Protein AF-A0A8S3R9J0-F1 (afdb_monomer_lite)

Sequence (282 aa):
MWMIVPGDSQYRSFHSPFTEYSSVSSIKCATVDMYNQDTEKTKIPLKIFTHDRRIRKGVFASSFADMVNKCKEKFTIAEGNHITFVLNEDGVEIDDEFFSTLTPNTILMILNEGETWNKQFESSGREQDTSAPGMEVSTSKIMGFIEQARASKRKCTNLPGTSAQKLPKPDIVKLGIGWQHYSYNTSSYHQVRSSRNKQIPSHDINLAYNKDYEETLQCLQDIFFK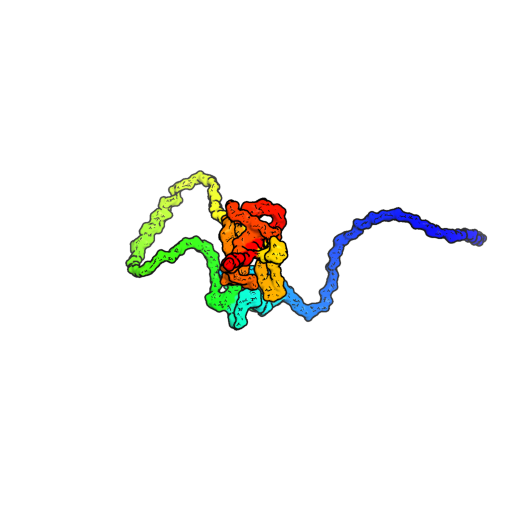NGRNFKGRISEMELRIGNSAGREISRDGFTAKQYFESCQTQKKRIYLLTKIKVKNI

Radius of gyration: 33.78 Å; chains: 1; bounding box: 82×130×67 Å

Structure (mmCIF, N/CA/C/O backbone):
data_AF-A0A8S3R9J0-F1
#
_entry.id   AF-A0A8S3R9J0-F1
#
loop_
_atom_site.group_PDB
_atom_site.id
_atom_site.type_symbol
_atom_site.label_atom_id
_atom_site.label_alt_id
_atom_site.label_comp_id
_atom_site.label_asym_id
_atom_site.label_entity_id
_atom_site.label_seq_id
_atom_site.pdbx_PDB_ins_code
_atom_site.Cartn_x
_atom_site.Cartn_y
_atom_site.Cartn_z
_atom_site.occupancy
_atom_site.B_iso_or_equiv
_atom_site.auth_seq_id
_atom_site.auth_comp_id
_atom_site.auth_asym_id
_atom_site.auth_atom_id
_atom_site.pdbx_PDB_model_num
ATOM 1 N N . MET A 1 1 ? 21.794 99.471 2.496 1.00 40.34 1 MET A N 1
ATOM 2 C CA . MET A 1 1 ? 21.444 99.095 1.110 1.00 40.34 1 MET A CA 1
ATOM 3 C C . MET A 1 1 ? 22.726 98.658 0.415 1.00 40.34 1 MET A C 1
ATOM 5 O O . MET A 1 1 ? 23.696 99.398 0.505 1.00 40.34 1 MET A O 1
ATOM 9 N N . TRP A 1 2 ? 22.670 97.494 -0.241 1.00 34.91 2 TRP A N 1
ATOM 10 C CA . TRP A 1 2 ? 23.676 96.835 -1.098 1.00 34.91 2 TRP A CA 1
ATOM 11 C C . TRP A 1 2 ? 24.659 95.837 -0.458 1.00 34.91 2 TRP A C 1
ATOM 13 O O . TRP A 1 2 ? 25.729 96.178 0.024 1.00 34.91 2 TRP A O 1
ATOM 23 N N . MET A 1 3 ? 24.183 94.586 -0.523 1.00 35.66 3 MET A N 1
ATOM 24 C CA . MET A 1 3 ? 24.803 93.352 -1.032 1.00 35.66 3 MET A CA 1
ATOM 25 C C . MET A 1 3 ? 26.174 92.891 -0.520 1.00 35.66 3 MET A C 1
ATOM 27 O O . MET A 1 3 ? 27.210 93.484 -0.795 1.00 35.66 3 MET A O 1
ATOM 31 N N . ILE A 1 4 ? 26.132 91.709 0.104 1.00 41.16 4 ILE A N 1
ATOM 32 C CA . ILE A 1 4 ? 27.261 90.873 0.510 1.00 41.16 4 ILE A CA 1
ATOM 33 C C . ILE A 1 4 ? 27.312 89.647 -0.419 1.00 41.16 4 ILE A C 1
ATOM 35 O O . ILE A 1 4 ? 26.377 88.852 -0.467 1.00 41.16 4 ILE A O 1
ATOM 39 N N . VAL A 1 5 ? 28.422 89.520 -1.141 1.00 42.62 5 VAL A N 1
ATOM 40 C CA . VAL A 1 5 ? 29.100 88.264 -1.548 1.00 42.62 5 VAL A CA 1
ATOM 41 C C . VAL A 1 5 ? 30.114 87.990 -0.405 1.00 42.62 5 VAL A C 1
ATOM 43 O O . VAL A 1 5 ? 30.487 88.990 0.219 1.00 42.62 5 VAL A O 1
ATOM 46 N N . PRO A 1 6 ? 30.626 86.776 -0.075 1.00 46.97 6 PRO A N 1
ATOM 47 C CA . PRO A 1 6 ? 30.912 85.625 -0.948 1.00 46.97 6 PRO A CA 1
ATOM 48 C C . PRO A 1 6 ? 30.763 84.237 -0.266 1.00 46.97 6 PRO A C 1
ATOM 50 O O . PRO A 1 6 ? 30.269 84.143 0.854 1.00 46.97 6 PRO A O 1
ATOM 53 N N . GLY A 1 7 ? 31.221 83.148 -0.901 1.00 37.69 7 GLY A N 1
ATOM 54 C CA . GLY A 1 7 ? 31.408 81.882 -0.177 1.00 37.69 7 GLY A CA 1
ATOM 55 C C . GLY A 1 7 ? 31.705 80.653 -1.028 1.00 37.69 7 GLY A C 1
ATOM 56 O O . GLY A 1 7 ? 30.793 79.948 -1.430 1.00 37.69 7 GLY A O 1
ATOM 57 N N . ASP A 1 8 ? 32.988 80.427 -1.261 1.00 35.59 8 ASP A N 1
ATOM 58 C CA . ASP A 1 8 ? 33.633 79.424 -2.106 1.00 35.59 8 ASP A CA 1
ATOM 59 C C . ASP A 1 8 ? 33.495 77.931 -1.713 1.00 35.59 8 ASP A C 1
ATOM 61 O O . ASP A 1 8 ? 33.303 77.568 -0.556 1.00 35.59 8 ASP A O 1
ATOM 65 N N . SER A 1 9 ? 33.827 77.103 -2.714 1.00 40.06 9 SER A N 1
ATOM 66 C CA . SER A 1 9 ? 34.596 75.844 -2.639 1.00 40.06 9 SER A CA 1
ATOM 67 C C . SER A 1 9 ? 33.918 74.508 -2.271 1.00 40.06 9 SER A C 1
ATOM 69 O O . SER A 1 9 ? 33.688 74.160 -1.119 1.00 40.06 9 SER A O 1
ATOM 71 N N . GLN A 1 10 ? 33.775 73.689 -3.322 1.00 44.03 10 GLN A N 1
ATOM 72 C CA . GLN A 1 10 ? 34.229 72.289 -3.461 1.00 44.03 10 GLN A CA 1
ATOM 73 C C . GLN A 1 10 ? 34.834 71.617 -2.213 1.00 44.03 10 GLN A C 1
ATOM 75 O O . GLN A 1 10 ? 35.819 72.137 -1.704 1.00 44.03 10 GLN A O 1
ATOM 80 N N . TYR A 1 11 ? 34.400 70.394 -1.856 1.00 33.81 11 TYR A N 1
ATOM 81 C CA . TYR A 1 11 ? 35.306 69.352 -1.335 1.00 33.81 11 TYR A CA 1
ATOM 82 C C . TYR A 1 11 ? 34.761 67.916 -1.470 1.00 33.81 11 TYR A C 1
ATOM 84 O O . TYR A 1 11 ? 33.563 67.651 -1.417 1.00 33.81 11 TYR A O 1
ATOM 92 N N . ARG A 1 12 ? 35.723 67.012 -1.684 1.00 35.22 12 ARG A N 1
ATOM 93 C CA . ARG A 1 12 ? 35.655 65.576 -1.986 1.00 35.22 12 ARG A CA 1
ATOM 94 C C . ARG A 1 12 ? 35.137 64.671 -0.855 1.00 35.22 12 ARG A C 1
ATOM 96 O O . ARG A 1 12 ? 35.286 64.947 0.328 1.00 35.22 12 ARG A O 1
ATOM 103 N N . SER A 1 13 ? 34.676 63.515 -1.327 1.00 42.16 13 SER A N 1
ATOM 104 C CA . SER A 1 13 ? 34.391 62.206 -0.728 1.00 42.16 13 SER A CA 1
ATOM 105 C C . SER A 1 13 ? 35.185 61.772 0.514 1.00 42.16 13 SER A C 1
ATOM 107 O O . SER A 1 13 ? 36.411 61.840 0.512 1.00 42.16 13 SER A O 1
ATOM 109 N N . PHE A 1 14 ? 34.491 61.116 1.453 1.00 33.19 14 PHE A N 1
ATOM 110 C CA . PHE A 1 14 ? 35.034 60.071 2.335 1.00 33.19 14 PHE A CA 1
ATOM 111 C C . PHE A 1 14 ? 33.991 58.960 2.572 1.00 33.19 14 PHE A C 1
ATOM 113 O O . PHE A 1 14 ? 32.844 59.231 2.919 1.00 33.19 14 PHE A O 1
ATOM 120 N N . HIS A 1 15 ? 34.396 57.704 2.363 1.00 35.69 15 HIS A N 1
ATOM 121 C CA . HIS A 1 15 ? 33.693 56.488 2.785 1.00 35.69 15 HIS A CA 1
ATOM 122 C C . HIS A 1 15 ? 34.091 56.106 4.218 1.00 35.69 15 HIS A C 1
ATOM 124 O O . HIS A 1 15 ? 35.282 56.092 4.523 1.00 35.69 15 HIS A O 1
ATOM 130 N N . SER A 1 16 ? 33.128 55.665 5.036 1.00 39.50 16 SER A N 1
ATOM 131 C CA . SER A 1 16 ? 33.293 54.509 5.938 1.00 39.50 16 SER A CA 1
ATOM 132 C C . SER A 1 16 ? 31.961 54.069 6.577 1.00 39.50 16 SER A C 1
ATOM 134 O O . SER A 1 16 ? 31.011 54.850 6.571 1.00 39.50 16 SER A O 1
ATOM 136 N N . PRO A 1 17 ? 31.871 52.819 7.077 1.00 52.78 17 PRO A N 1
ATOM 137 C CA . PRO A 1 17 ? 30.659 52.004 7.067 1.00 52.78 17 PRO A CA 1
ATOM 138 C C . PRO A 1 17 ? 29.935 51.969 8.416 1.00 52.78 17 PRO A C 1
ATOM 140 O O . PRO A 1 17 ? 30.563 52.080 9.468 1.00 52.78 17 PRO A O 1
ATOM 143 N N . PHE A 1 18 ? 28.626 51.702 8.402 1.00 33.41 18 PHE A N 1
ATOM 144 C CA . PHE A 1 18 ? 27.929 51.255 9.609 1.00 33.41 18 PHE A CA 1
ATOM 145 C C . PHE A 1 18 ? 26.700 50.383 9.285 1.00 33.41 18 PHE A C 1
ATOM 147 O O . PHE A 1 18 ? 25.649 50.875 8.893 1.00 33.41 18 PHE A O 1
ATOM 154 N N . THR A 1 19 ? 26.913 49.077 9.467 1.00 43.31 19 THR A N 1
ATOM 155 C CA . THR A 1 19 ? 26.029 48.071 10.090 1.00 43.31 19 THR A CA 1
ATOM 156 C C . THR A 1 19 ? 24.669 47.732 9.460 1.00 43.31 19 THR A C 1
ATOM 158 O O . THR A 1 19 ? 23.708 48.494 9.513 1.00 43.31 19 THR A O 1
ATOM 161 N N . GLU A 1 20 ? 24.585 46.489 8.972 1.00 41.50 20 GLU A N 1
ATOM 162 C CA . GLU A 1 20 ? 23.357 45.750 8.672 1.00 41.50 20 GLU A CA 1
ATOM 163 C C . GLU A 1 20 ? 22.382 45.731 9.860 1.00 41.50 20 GLU A C 1
ATOM 165 O O . GLU A 1 20 ? 22.724 45.293 10.958 1.00 41.50 20 GLU A O 1
ATOM 170 N N . TYR A 1 21 ? 21.128 46.090 9.590 1.00 37.34 21 TYR A N 1
ATOM 171 C CA . TYR A 1 21 ? 19.964 45.592 10.317 1.00 37.34 21 TYR A CA 1
ATOM 172 C C . TYR A 1 21 ? 18.982 45.015 9.293 1.00 37.34 21 TYR A C 1
ATOM 174 O O . TYR A 1 21 ? 18.243 45.737 8.628 1.00 37.34 21 TYR A O 1
ATOM 182 N N . SER A 1 22 ? 18.985 43.689 9.156 1.00 37.56 22 SER A N 1
ATOM 183 C CA . SER A 1 22 ? 17.939 42.939 8.461 1.00 37.56 22 SER A CA 1
ATOM 184 C C . SER A 1 22 ? 16.696 42.890 9.353 1.00 37.56 22 SER A C 1
ATOM 186 O O . SER A 1 22 ? 16.598 42.056 10.253 1.00 37.56 22 SER A O 1
ATOM 188 N N . SER A 1 23 ? 15.728 43.759 9.080 1.00 42.88 23 SER A N 1
ATOM 189 C CA . SER A 1 23 ? 14.345 43.578 9.513 1.00 42.88 23 SER A CA 1
ATOM 190 C C . SER A 1 23 ? 13.433 43.954 8.356 1.00 42.88 23 SER A C 1
ATOM 192 O O . SER A 1 23 ? 13.293 45.129 8.029 1.00 42.88 23 SER A O 1
ATOM 194 N N . VAL A 1 24 ? 12.819 42.957 7.720 1.00 43.72 24 VAL A N 1
ATOM 195 C CA . VAL A 1 24 ? 11.612 43.184 6.925 1.00 43.72 24 VAL A CA 1
ATOM 196 C C . VAL A 1 24 ? 10.620 42.060 7.151 1.00 43.72 24 VAL A C 1
ATOM 198 O O . VAL A 1 24 ? 10.924 40.868 7.159 1.00 43.72 24 VAL A O 1
ATOM 201 N N . SER A 1 25 ? 9.425 42.542 7.428 1.00 40.38 25 SER A N 1
ATOM 202 C CA . SER A 1 25 ? 8.236 41.912 7.943 1.00 40.38 25 SER A CA 1
ATOM 203 C C . SER A 1 25 ? 7.558 40.995 6.930 1.00 40.38 25 SER A C 1
ATOM 205 O O . SER A 1 25 ? 7.574 41.211 5.721 1.00 40.38 25 SER A O 1
ATOM 207 N N . SER A 1 26 ? 6.883 39.976 7.464 1.00 39.09 26 SER A N 1
ATOM 208 C CA . SER A 1 26 ? 5.889 39.190 6.739 1.00 39.09 26 SER A CA 1
ATOM 209 C C . SER A 1 26 ? 4.715 40.082 6.332 1.00 39.09 26 SER A C 1
ATOM 211 O O . SER A 1 26 ? 3.831 40.346 7.145 1.00 39.09 26 SER A O 1
ATOM 213 N N . ILE A 1 27 ? 4.678 40.512 5.073 1.00 44.12 27 ILE A N 1
ATOM 214 C CA . ILE A 1 27 ? 3.474 41.082 4.464 1.00 44.12 27 ILE A CA 1
ATOM 215 C C . ILE A 1 27 ? 3.002 40.109 3.385 1.00 44.12 27 ILE A C 1
ATOM 217 O O . ILE A 1 27 ? 3.653 39.899 2.366 1.00 44.12 27 ILE A O 1
ATOM 221 N N . LYS A 1 28 ? 1.864 39.466 3.662 1.00 40.62 28 LYS A N 1
ATOM 222 C CA . LYS A 1 28 ? 1.111 38.653 2.707 1.00 40.62 28 LYS A CA 1
ATOM 223 C C . LYS A 1 28 ? 0.476 39.603 1.691 1.00 40.62 28 LYS A C 1
ATOM 225 O O . LYS A 1 28 ? -0.448 40.329 2.045 1.00 40.62 28 LYS A O 1
ATOM 230 N N . CYS A 1 29 ? 0.941 39.590 0.448 1.00 38.91 29 CYS A N 1
ATOM 231 C CA . CYS A 1 29 ? 0.253 40.283 -0.638 1.00 38.91 29 CYS A CA 1
ATOM 232 C C . CYS A 1 29 ? -0.942 39.434 -1.087 1.00 38.91 29 CYS A C 1
ATOM 234 O O . CYS A 1 29 ? -0.785 38.447 -1.800 1.00 38.91 29 CYS A O 1
ATOM 236 N N . ALA A 1 30 ? -2.134 39.803 -0.620 1.00 47.97 30 ALA A N 1
ATOM 237 C CA . ALA A 1 30 ? -3.395 39.432 -1.241 1.00 47.97 30 ALA A CA 1
ATOM 238 C C . ALA A 1 30 ? -3.842 40.620 -2.098 1.00 47.97 30 ALA A C 1
ATOM 240 O O . ALA A 1 30 ? -4.372 41.595 -1.572 1.00 47.97 30 ALA A O 1
ATOM 241 N N . THR A 1 31 ? -3.611 40.549 -3.406 1.00 43.62 31 THR A N 1
ATOM 242 C CA . THR A 1 31 ? -4.187 41.482 -4.378 1.00 43.62 31 THR A CA 1
ATOM 243 C C . THR A 1 31 ? -4.602 40.716 -5.626 1.00 43.62 31 THR A C 1
ATOM 245 O O . THR A 1 31 ? -3.755 40.288 -6.396 1.00 43.62 31 THR A O 1
ATOM 248 N N . VAL A 1 32 ? -5.921 40.525 -5.721 1.00 48.50 32 VAL A N 1
ATOM 249 C CA . VAL A 1 32 ? -6.785 40.666 -6.905 1.00 48.50 32 VAL A CA 1
ATOM 250 C C . VAL A 1 32 ? -6.202 40.216 -8.247 1.00 48.50 32 VAL A C 1
ATOM 252 O O . VAL A 1 32 ? -5.570 41.010 -8.930 1.00 48.50 32 VAL A O 1
ATOM 255 N N . ASP A 1 33 ? -6.598 39.019 -8.682 1.00 43.00 33 ASP A N 1
ATOM 256 C CA . ASP A 1 33 ? -6.699 38.679 -10.103 1.00 43.00 33 ASP A CA 1
ATOM 257 C C . ASP A 1 33 ? -8.165 38.339 -10.412 1.00 43.00 33 ASP A C 1
ATOM 259 O O . ASP A 1 33 ? -8.689 37.287 -10.043 1.00 43.00 33 ASP A O 1
ATOM 263 N N . MET A 1 34 ? -8.849 39.293 -11.042 1.00 42.06 34 MET A N 1
ATOM 264 C CA . MET A 1 34 ? -10.179 39.151 -11.632 1.00 42.06 34 MET A CA 1
ATOM 265 C C . MET A 1 34 ? -10.002 39.031 -13.152 1.00 42.06 34 MET A C 1
ATOM 267 O O . MET A 1 34 ? -9.247 39.808 -13.727 1.00 42.06 34 MET A O 1
ATOM 271 N N . TYR A 1 35 ? -10.759 38.117 -13.770 1.00 42.09 35 TYR A N 1
ATOM 272 C CA . TYR A 1 35 ? -10.814 37.761 -15.203 1.00 42.09 35 TYR A CA 1
ATOM 273 C C . TYR A 1 35 ? -9.797 36.730 -15.720 1.00 42.09 35 TYR A C 1
ATOM 275 O O . TYR A 1 35 ? -8.973 37.009 -16.581 1.00 42.09 35 TYR A O 1
ATOM 283 N N . ASN A 1 36 ? -9.994 35.474 -15.312 1.00 41.94 36 ASN A N 1
ATOM 284 C CA . ASN A 1 36 ? -10.029 34.374 -16.276 1.00 41.94 36 ASN A CA 1
ATOM 285 C C . ASN A 1 36 ? -11.359 33.652 -16.095 1.00 41.94 36 ASN A C 1
ATOM 287 O O . ASN A 1 36 ? -11.623 33.037 -15.066 1.00 41.94 36 ASN A O 1
ATOM 291 N N . GLN A 1 37 ? -12.228 33.802 -17.085 1.00 43.53 37 GLN A N 1
ATOM 292 C CA . GLN A 1 37 ? -13.540 33.175 -17.139 1.00 43.53 37 GLN A CA 1
ATOM 293 C C . GLN A 1 37 ? -13.408 31.793 -17.789 1.00 43.53 37 GLN A C 1
ATOM 295 O O . GLN A 1 37 ? -14.157 31.447 -18.690 1.00 43.53 37 GLN A O 1
ATOM 300 N N . ASP A 1 38 ? -12.438 31.016 -17.310 1.00 44.84 38 ASP A N 1
ATOM 301 C CA . ASP A 1 38 ? -12.450 29.567 -17.421 1.00 44.84 38 ASP A CA 1
ATOM 302 C C . ASP A 1 38 ? -12.993 29.071 -16.090 1.00 44.84 38 ASP A C 1
ATOM 304 O O . ASP A 1 38 ? -12.539 29.484 -15.024 1.00 44.84 38 ASP A O 1
ATOM 308 N N . THR A 1 39 ? -14.018 28.230 -16.123 1.00 45.91 39 THR A N 1
ATOM 309 C CA . THR A 1 39 ? -14.563 27.603 -14.923 1.00 45.91 39 THR A CA 1
ATOM 310 C C . THR A 1 39 ? -13.476 26.743 -14.265 1.00 45.91 39 THR A C 1
ATOM 312 O O . THR A 1 39 ? -13.382 25.545 -14.537 1.00 45.91 39 THR A O 1
ATOM 315 N N . GLU A 1 40 ? -12.648 27.338 -13.406 1.00 51.16 40 GLU A N 1
ATOM 316 C CA . GLU A 1 40 ? -11.768 26.665 -12.452 1.00 51.16 40 GLU A CA 1
ATOM 317 C C . GLU A 1 40 ? -12.679 25.923 -11.467 1.00 51.16 40 GLU A C 1
ATOM 319 O O . GLU A 1 40 ? -12.949 26.369 -10.351 1.00 51.16 40 GLU A O 1
ATOM 324 N N . LYS A 1 41 ? -13.244 24.793 -11.916 1.00 58.12 41 LYS A N 1
ATOM 325 C CA . LYS A 1 41 ? -13.916 23.829 -11.049 1.00 58.12 41 LYS A CA 1
ATOM 326 C C . LYS A 1 41 ? -12.863 23.373 -10.055 1.00 58.12 41 LYS A C 1
ATOM 328 O O . LYS A 1 41 ? -11.996 22.554 -10.376 1.00 58.12 41 LYS A O 1
ATOM 333 N N . THR A 1 42 ? -12.918 23.955 -8.865 1.00 72.06 42 THR A N 1
ATOM 334 C CA . THR A 1 42 ? -12.013 23.656 -7.767 1.00 72.06 42 THR A CA 1
ATOM 335 C C . THR A 1 42 ? -12.046 22.149 -7.529 1.00 72.06 42 THR A C 1
ATOM 337 O O . THR A 1 42 ? -13.088 21.549 -7.273 1.00 72.06 42 THR A O 1
ATOM 340 N N . LYS A 1 43 ? -10.897 21.492 -7.712 1.00 87.31 43 LYS A N 1
ATOM 341 C CA . LYS A 1 43 ? -10.806 20.038 -7.550 1.00 87.31 43 LYS A CA 1
ATOM 342 C C . LYS A 1 43 ? -11.018 19.706 -6.079 1.00 87.31 43 LYS A C 1
ATOM 344 O O . LYS A 1 43 ? -10.176 20.046 -5.246 1.00 87.31 43 LYS A O 1
ATOM 349 N N . ILE A 1 44 ? -12.100 19.006 -5.762 1.00 88.94 44 ILE A N 1
ATOM 350 C CA . ILE A 1 44 ? -12.383 18.589 -4.394 1.00 88.94 44 ILE A CA 1
ATOM 351 C C . ILE A 1 44 ? -11.572 17.328 -4.053 1.00 88.94 44 ILE A C 1
ATOM 353 O O . ILE A 1 44 ? -11.534 16.376 -4.842 1.00 88.94 44 ILE A O 1
ATOM 357 N N . PRO A 1 45 ? -10.868 17.297 -2.907 1.00 92.25 45 PRO A N 1
ATOM 358 C CA . PRO A 1 45 ? -10.220 16.086 -2.425 1.00 92.25 45 PRO A CA 1
ATOM 359 C C . PRO A 1 45 ? -11.269 15.123 -1.861 1.00 92.25 45 PRO A C 1
ATOM 361 O O . PRO A 1 45 ? -12.047 15.493 -0.995 1.00 92.25 45 PRO A O 1
ATOM 364 N N . LEU A 1 46 ? -11.248 13.866 -2.283 1.00 93.81 46 LEU A N 1
ATOM 365 C CA . LEU A 1 46 ? -12.163 12.803 -1.866 1.00 93.81 46 LEU A CA 1
ATOM 366 C C . LEU A 1 46 ? -11.376 11.574 -1.409 1.00 93.81 46 LEU A C 1
ATOM 368 O O . LEU A 1 46 ? -10.244 11.330 -1.845 1.00 93.81 46 LEU A O 1
ATOM 372 N N . LYS A 1 47 ? -11.968 10.779 -0.517 1.00 95.06 47 LYS A N 1
ATOM 373 C CA . LYS A 1 47 ? -11.395 9.521 -0.018 1.00 95.06 47 LYS A CA 1
ATOM 374 C C . LYS A 1 47 ? -12.277 8.369 -0.479 1.00 95.06 47 LYS A C 1
ATOM 376 O O . LYS A 1 47 ? -13.385 8.231 0.012 1.00 95.06 47 LYS A O 1
ATOM 381 N N . ILE A 1 48 ? -11.771 7.527 -1.367 1.00 94.88 48 ILE A N 1
ATOM 382 C CA . ILE A 1 48 ? -12.521 6.413 -1.950 1.00 94.88 48 ILE A CA 1
ATOM 383 C C . ILE A 1 48 ? -12.054 5.101 -1.323 1.00 94.88 48 ILE A C 1
ATOM 385 O O . ILE A 1 48 ? -10.858 4.797 -1.356 1.00 94.88 48 ILE A O 1
ATOM 389 N N . PHE A 1 49 ? -12.975 4.334 -0.755 1.00 92.44 49 PHE A N 1
ATOM 390 C CA . PHE A 1 49 ? -12.760 2.977 -0.261 1.00 92.44 49 PHE A CA 1
ATOM 391 C C . PHE A 1 49 ? -13.280 1.939 -1.255 1.00 92.44 49 PHE A C 1
ATOM 393 O O . PHE A 1 49 ? -14.204 2.209 -2.006 1.00 92.44 49 PHE A O 1
ATOM 400 N N . THR A 1 50 ? -12.688 0.752 -1.225 1.00 89.19 50 THR A N 1
ATOM 401 C CA . THR A 1 50 ? -13.220 -0.478 -1.851 1.00 89.19 50 THR A CA 1
ATOM 402 C C . THR A 1 50 ? -14.436 -0.998 -1.082 1.00 89.19 50 THR A C 1
ATOM 404 O O . THR A 1 50 ? -14.604 -0.629 0.084 1.00 89.19 50 THR A O 1
ATOM 407 N N . HIS A 1 51 ? -15.254 -1.863 -1.696 1.00 88.00 51 HIS A N 1
ATOM 408 C CA . HIS A 1 51 ? -16.434 -2.453 -1.046 1.00 88.00 51 HIS A CA 1
ATOM 409 C C . HIS A 1 51 ? -16.091 -3.147 0.289 1.00 88.00 51 HIS A C 1
ATOM 411 O O . HIS A 1 51 ? -16.834 -3.049 1.262 1.00 88.00 51 HIS A O 1
ATOM 417 N N . ASP A 1 52 ? -14.919 -3.787 0.371 1.00 83.38 52 ASP A N 1
ATOM 418 C CA . ASP A 1 52 ? -14.404 -4.478 1.561 1.00 83.38 52 ASP A CA 1
ATOM 419 C C . ASP A 1 52 ? -13.706 -3.539 2.567 1.00 83.38 52 ASP A C 1
ATOM 421 O O . ASP A 1 52 ? -13.192 -3.980 3.598 1.00 83.38 52 ASP A O 1
ATOM 425 N N . ARG A 1 53 ? -13.663 -2.233 2.263 1.00 84.44 53 ARG A N 1
ATOM 426 C CA . ARG A 1 53 ? -12.976 -1.167 3.008 1.00 84.44 53 ARG A CA 1
ATOM 427 C C . ARG A 1 53 ? -11.481 -1.427 3.253 1.00 84.44 53 ARG A C 1
ATOM 429 O O . ARG A 1 53 ? -10.873 -0.725 4.066 1.00 84.44 53 ARG A O 1
ATOM 436 N N . ARG A 1 54 ? -10.847 -2.371 2.543 1.00 82.31 54 ARG A N 1
ATOM 437 C CA . ARG A 1 54 ? -9.423 -2.715 2.739 1.00 82.31 54 ARG A CA 1
ATOM 438 C C . ARG A 1 54 ? -8.493 -1.728 2.053 1.00 82.31 54 ARG A C 1
ATOM 440 O O . ARG A 1 54 ? -7.430 -1.396 2.576 1.00 82.31 54 ARG A O 1
ATOM 447 N N . ILE A 1 55 ? -8.891 -1.234 0.885 1.00 83.75 55 ILE A N 1
ATOM 448 C CA . ILE A 1 55 ? -8.115 -0.289 0.079 1.00 83.75 55 ILE A CA 1
ATOM 449 C C . ILE A 1 55 ? -8.775 1.084 0.134 1.00 83.75 55 ILE A C 1
ATOM 451 O O . ILE A 1 55 ? -9.950 1.217 -0.199 1.00 83.75 55 ILE A O 1
ATOM 455 N N . ARG A 1 56 ? -7.984 2.113 0.463 1.00 91.94 56 ARG A N 1
ATOM 456 C CA . ARG A 1 56 ? -8.384 3.525 0.442 1.00 91.94 56 ARG A CA 1
ATOM 457 C C . ARG A 1 56 ? -7.489 4.329 -0.496 1.00 91.94 56 ARG A C 1
ATOM 459 O O . ARG A 1 56 ? -6.265 4.266 -0.387 1.00 91.94 56 ARG A O 1
ATOM 466 N N . LYS A 1 57 ? -8.083 5.141 -1.368 1.00 91.81 57 LYS A N 1
ATOM 467 C CA . LYS A 1 57 ? -7.372 6.022 -2.305 1.00 91.81 57 LYS A CA 1
ATOM 468 C C . LYS A 1 57 ? -7.877 7.455 -2.200 1.00 91.81 57 LYS A C 1
ATOM 470 O O . LYS A 1 57 ? -9.070 7.692 -2.069 1.00 91.81 57 LYS A O 1
ATOM 475 N N . GLY A 1 58 ? -6.957 8.415 -2.250 1.00 93.50 58 GLY A N 1
ATOM 476 C CA . GLY A 1 58 ? -7.303 9.830 -2.386 1.00 93.50 58 GLY A CA 1
ATOM 477 C C . GLY A 1 58 ? -7.534 10.176 -3.854 1.00 93.50 58 GLY A C 1
ATOM 478 O O . GLY A 1 58 ? -6.696 9.839 -4.694 1.00 93.50 58 GLY A O 1
ATOM 479 N N . VAL A 1 59 ? -8.639 10.837 -4.178 1.00 93.31 59 VAL A N 1
ATOM 480 C CA . VAL A 1 59 ? -8.984 11.284 -5.536 1.00 93.31 59 VAL A CA 1
ATOM 481 C C . VAL A 1 59 ? -9.261 12.778 -5.490 1.00 93.31 59 VAL A C 1
ATOM 483 O O . VAL A 1 59 ? -9.985 13.231 -4.622 1.00 93.31 59 VAL A O 1
ATOM 486 N N . PHE A 1 60 ? -8.663 13.544 -6.398 1.00 92.69 60 PHE A N 1
ATOM 487 C CA . PHE A 1 60 ? -9.000 14.954 -6.587 1.00 92.69 60 PHE A CA 1
ATOM 488 C C . PHE A 1 60 ? -9.865 15.034 -7.829 1.00 92.69 60 PHE A C 1
ATOM 490 O O . PHE A 1 60 ? -9.353 14.717 -8.904 1.00 92.69 60 PHE A O 1
ATOM 497 N N . ALA A 1 61 ? -11.130 15.408 -7.697 1.00 91.00 61 ALA A N 1
ATOM 498 C CA . ALA A 1 61 ? -12.070 15.427 -8.812 1.00 91.00 61 ALA A CA 1
ATOM 499 C C . ALA A 1 61 ? -12.703 16.812 -8.967 1.00 91.00 61 ALA A C 1
ATOM 501 O O . ALA A 1 61 ? -13.019 17.455 -7.972 1.00 91.00 61 ALA A O 1
ATOM 502 N N . SER A 1 62 ? -12.850 17.283 -10.204 1.00 88.12 62 SER A N 1
ATOM 503 C CA . SER A 1 62 ? -13.575 18.524 -10.521 1.00 88.12 62 SER A CA 1
ATOM 504 C C . SER A 1 62 ? -15.028 18.274 -10.940 1.00 88.12 62 SER A C 1
ATOM 506 O O . SER A 1 62 ? -15.842 19.190 -10.907 1.00 88.12 62 SER A O 1
ATOM 508 N N . SER A 1 63 ? -15.369 17.047 -11.332 1.00 89.94 63 SER A N 1
ATOM 509 C CA . SER A 1 63 ? -16.730 16.592 -11.635 1.00 89.94 63 SER A CA 1
ATOM 510 C C . SER A 1 63 ? -16.884 15.111 -11.293 1.00 89.94 63 SER A C 1
ATOM 512 O O . SER A 1 63 ? -15.887 14.405 -11.113 1.00 89.94 63 SER A O 1
ATOM 514 N N . PHE A 1 64 ? -18.120 14.618 -11.245 1.00 90.25 64 PHE A N 1
ATOM 515 C CA . PHE A 1 64 ? -18.390 13.199 -11.029 1.00 90.25 64 PHE A CA 1
ATOM 516 C C . PHE A 1 64 ? -17.855 12.336 -12.185 1.00 90.25 64 PHE A C 1
ATOM 518 O O . PHE A 1 64 ? -17.159 11.359 -11.927 1.00 90.25 64 PHE A O 1
ATOM 525 N N . ALA A 1 65 ? -18.002 12.755 -13.448 1.00 90.25 65 ALA A N 1
ATOM 526 C CA . ALA A 1 65 ? -17.348 12.081 -14.580 1.00 90.25 65 ALA A CA 1
ATOM 527 C C . ALA A 1 65 ? -15.809 11.981 -14.430 1.00 90.25 65 ALA A C 1
ATOM 529 O O . ALA A 1 65 ? -15.209 10.936 -14.692 1.00 90.25 65 ALA A O 1
ATOM 530 N N . ASP A 1 66 ? -15.152 13.045 -13.955 1.00 91.50 66 ASP A N 1
ATOM 531 C CA . ASP A 1 66 ? -13.711 13.043 -13.664 1.00 91.50 66 ASP A CA 1
ATOM 532 C C . ASP A 1 66 ? -13.370 12.113 -12.482 1.00 91.50 66 ASP A C 1
ATOM 534 O O . ASP A 1 66 ? -12.371 11.388 -12.516 1.00 91.50 66 ASP A O 1
ATOM 538 N N . MET A 1 67 ? -14.228 12.062 -11.457 1.00 93.06 67 MET A N 1
ATOM 539 C CA . MET A 1 67 ? -14.114 11.107 -10.353 1.00 93.06 67 MET A CA 1
ATOM 540 C C . MET A 1 67 ? -14.204 9.659 -10.847 1.00 93.06 67 MET A C 1
ATOM 542 O O . MET A 1 67 ? -13.349 8.851 -10.477 1.00 93.06 67 MET A O 1
ATOM 546 N N . VAL A 1 68 ? -15.189 9.336 -11.691 1.00 91.50 68 VAL A N 1
ATOM 547 C CA . VAL A 1 68 ? -15.398 8.004 -12.282 1.00 91.50 68 VAL A CA 1
ATOM 548 C C . VAL A 1 68 ? -14.137 7.564 -13.023 1.00 91.50 68 VAL A C 1
ATOM 550 O O . VAL A 1 68 ? -13.581 6.507 -12.719 1.00 91.50 68 VAL A O 1
ATOM 553 N N . ASN A 1 69 ? -13.622 8.403 -13.925 1.00 90.38 69 ASN A N 1
ATOM 554 C CA . ASN A 1 69 ? -12.437 8.094 -14.729 1.00 90.38 69 ASN A CA 1
ATOM 555 C C . ASN A 1 69 ? -11.193 7.869 -13.860 1.00 90.38 69 ASN A C 1
ATOM 557 O O . ASN A 1 69 ? -10.513 6.847 -13.986 1.00 90.38 69 ASN A O 1
ATOM 561 N N . LYS A 1 70 ? -10.935 8.771 -12.904 1.00 91.44 70 LYS A N 1
ATOM 562 C CA . LYS A 1 70 ? -9.809 8.641 -11.965 1.00 91.44 70 LYS A CA 1
ATOM 563 C C . LYS A 1 70 ? -9.921 7.405 -11.091 1.00 91.44 70 LYS A C 1
ATOM 565 O O . LYS A 1 70 ? -8.903 6.823 -10.724 1.00 91.44 70 LYS A O 1
ATOM 570 N N . CYS A 1 71 ? -11.132 7.012 -10.716 1.00 90.31 71 CYS A N 1
ATOM 571 C CA . CYS A 1 71 ? -11.344 5.804 -9.938 1.00 90.31 71 CYS A CA 1
ATOM 572 C C . CYS A 1 71 ? -11.127 4.549 -10.783 1.00 90.31 71 CYS A C 1
ATOM 574 O O . CYS A 1 71 ? -10.412 3.663 -10.321 1.00 90.31 71 CYS A O 1
ATOM 576 N N . LYS A 1 72 ? -11.635 4.484 -12.019 1.00 89.06 72 LYS A N 1
ATOM 577 C CA . LYS A 1 72 ? -11.380 3.350 -12.925 1.00 89.06 72 LYS A CA 1
ATOM 578 C C . LYS A 1 72 ? -9.885 3.118 -13.134 1.00 89.06 72 LYS A C 1
ATOM 580 O O . LYS A 1 72 ? -9.404 2.008 -12.912 1.00 89.06 72 LYS A O 1
ATOM 585 N N . GLU A 1 73 ? -9.137 4.184 -13.420 1.00 86.44 73 GLU A N 1
ATOM 586 C CA . GLU A 1 73 ? -7.678 4.131 -13.558 1.00 86.44 73 GLU A CA 1
ATOM 587 C C . GLU A 1 73 ? -7.011 3.676 -12.252 1.00 86.44 73 GLU A C 1
ATOM 589 O O . GLU A 1 73 ? -6.246 2.708 -12.219 1.00 86.44 73 GLU A O 1
ATOM 594 N N . LYS A 1 74 ? -7.334 4.337 -11.133 1.00 87.56 74 LYS A N 1
ATOM 595 C CA . LYS A 1 74 ? -6.676 4.057 -9.855 1.00 87.56 74 LYS A CA 1
ATOM 596 C C . LYS A 1 74 ? -6.977 2.668 -9.335 1.00 87.56 74 LYS A C 1
ATOM 598 O O . LYS A 1 74 ? -6.084 2.071 -8.739 1.00 87.56 74 LYS A O 1
ATOM 603 N N . PHE A 1 75 ? -8.207 2.182 -9.456 1.00 85.38 75 PHE A N 1
ATOM 604 C CA . PHE A 1 75 ? -8.633 0.860 -8.993 1.00 85.38 75 PHE A CA 1
ATOM 605 C C . PHE A 1 75 ? -8.410 -0.248 -10.029 1.00 85.38 75 PHE A C 1
ATOM 607 O O . PHE A 1 75 ? -8.607 -1.404 -9.676 1.00 85.38 75 PHE A O 1
ATOM 614 N N . THR A 1 76 ? -7.879 0.078 -11.216 1.00 84.94 76 THR A N 1
ATOM 615 C CA . THR A 1 76 ? -7.564 -0.890 -12.283 1.00 84.94 76 THR A CA 1
ATOM 616 C C . THR A 1 76 ? -8.801 -1.704 -12.674 1.00 84.94 76 THR A C 1
ATOM 618 O O . THR A 1 76 ? -8.759 -2.927 -12.781 1.00 84.94 76 THR A O 1
ATOM 621 N N . ILE A 1 77 ? -9.926 -1.009 -12.829 1.00 81.50 77 ILE A N 1
ATOM 622 C CA . ILE A 1 77 ? -11.192 -1.601 -13.267 1.00 81.50 77 ILE A CA 1
ATOM 623 C C . ILE A 1 77 ? -11.158 -1.720 -14.792 1.00 81.50 77 ILE A C 1
ATOM 625 O O . ILE A 1 77 ? -10.712 -0.790 -15.465 1.00 81.50 77 ILE A O 1
ATOM 629 N N . ALA A 1 78 ? -11.599 -2.859 -15.329 1.00 76.81 78 ALA A N 1
ATOM 630 C CA . ALA A 1 78 ? -11.605 -3.107 -16.768 1.00 76.81 78 ALA A CA 1
ATOM 631 C C . ALA A 1 78 ? -12.482 -2.089 -17.520 1.00 76.81 78 ALA A C 1
ATOM 633 O O . ALA A 1 78 ? -13.525 -1.650 -17.025 1.00 76.81 78 ALA A O 1
ATOM 634 N N . GLU A 1 79 ? -12.052 -1.721 -18.728 1.00 71.75 79 GLU A N 1
ATOM 635 C CA . GLU A 1 79 ? -12.839 -0.885 -19.634 1.00 71.75 79 GLU A CA 1
ATOM 636 C C . GLU A 1 79 ? -14.147 -1.612 -19.978 1.00 71.75 79 GLU A C 1
ATOM 638 O O . GLU A 1 79 ? -14.124 -2.735 -20.473 1.00 71.75 79 GLU A O 1
ATOM 643 N N . GLY A 1 80 ? -15.285 -0.991 -19.661 1.00 72.25 80 GLY A N 1
ATOM 644 C CA . GLY A 1 80 ? -16.621 -1.566 -19.864 1.00 72.25 80 GLY A CA 1
ATOM 645 C C . GLY A 1 80 ? -17.392 -1.864 -18.579 1.00 72.25 80 GLY A C 1
ATOM 646 O O . GLY A 1 80 ? -18.614 -1.828 -18.611 1.00 72.25 80 GLY A O 1
ATOM 647 N N . ASN A 1 81 ? -16.717 -2.042 -17.440 1.00 80.38 81 ASN A N 1
ATOM 648 C CA . ASN A 1 81 ? -17.423 -2.306 -16.185 1.00 80.38 81 ASN A CA 1
ATOM 649 C C . ASN A 1 81 ? -18.118 -1.038 -15.665 1.00 80.38 81 ASN A C 1
ATOM 651 O O . ASN A 1 81 ? -17.522 0.057 -15.608 1.00 80.38 81 ASN A O 1
ATOM 655 N N . HIS A 1 82 ? -19.370 -1.201 -15.249 1.00 83.00 82 HIS A N 1
ATOM 656 C CA . HIS A 1 82 ? -20.122 -0.182 -14.536 1.00 83.00 82 HIS A CA 1
ATOM 657 C C . HIS A 1 82 ? -19.664 -0.120 -13.077 1.00 83.00 82 HIS A C 1
ATOM 659 O O . HIS A 1 82 ? -19.417 -1.138 -12.429 1.00 83.00 82 HIS A O 1
ATOM 665 N N . ILE A 1 83 ? -19.512 1.103 -12.573 1.00 88.75 83 ILE A N 1
ATOM 666 C CA . ILE A 1 83 ? -19.198 1.354 -11.170 1.00 88.75 83 ILE A CA 1
ATOM 667 C C . ILE A 1 83 ? -20.178 2.360 -10.608 1.00 88.75 83 ILE A C 1
ATOM 669 O O . ILE A 1 83 ? -20.513 3.338 -11.277 1.00 88.75 83 ILE A O 1
ATOM 673 N N . THR A 1 84 ? -20.587 2.125 -9.373 1.00 90.56 84 THR A N 1
ATOM 674 C CA . THR A 1 84 ? -21.405 3.052 -8.601 1.00 90.56 84 THR A CA 1
ATOM 675 C C . THR A 1 84 ? -20.606 3.562 -7.412 1.00 90.56 84 THR A C 1
ATOM 677 O O . THR A 1 84 ? -19.630 2.952 -6.954 1.00 90.56 84 THR A O 1
ATOM 680 N N . PHE A 1 85 ? -20.986 4.744 -6.944 1.00 93.94 85 PHE A N 1
ATOM 681 C CA . PHE A 1 85 ? -20.372 5.382 -5.793 1.00 93.94 85 PHE A CA 1
ATOM 682 C C . PHE A 1 85 ? -21.434 5.599 -4.741 1.00 93.94 85 PHE A C 1
ATOM 684 O O . PHE A 1 85 ? -22.521 6.072 -5.046 1.00 93.94 85 PHE A O 1
ATOM 691 N N . VAL A 1 86 ? -21.096 5.290 -3.498 1.00 93.06 86 VAL A N 1
ATOM 692 C CA . VAL A 1 86 ? -21.981 5.514 -2.357 1.00 93.06 86 VAL A CA 1
ATOM 693 C C . VAL A 1 86 ? -21.225 6.231 -1.246 1.00 93.06 86 VAL A C 1
ATOM 695 O O . VAL A 1 86 ? -20.007 6.074 -1.103 1.00 93.06 86 VAL A O 1
ATOM 698 N N . LEU A 1 87 ? -21.922 7.005 -0.420 1.00 93.00 87 LEU A N 1
ATOM 699 C CA . LEU A 1 87 ? -21.380 7.501 0.837 1.00 93.00 87 LEU A CA 1
ATOM 700 C C . LEU A 1 87 ? -20.997 6.316 1.725 1.00 93.00 87 LEU A C 1
ATOM 702 O O . LEU A 1 87 ? -21.758 5.371 1.930 1.00 93.00 87 LEU A O 1
ATOM 706 N N . ASN A 1 88 ? -19.797 6.364 2.299 1.00 90.38 88 ASN A N 1
ATOM 707 C CA . ASN A 1 88 ? -19.345 5.273 3.156 1.00 90.38 88 ASN A CA 1
ATOM 708 C C . ASN A 1 88 ? -20.161 5.163 4.461 1.00 90.38 88 ASN A C 1
ATOM 710 O O . ASN A 1 88 ? -20.222 4.073 5.032 1.00 90.38 88 ASN A O 1
ATOM 714 N N . GLU A 1 89 ? -20.741 6.268 4.939 1.00 85.50 89 GLU A N 1
ATOM 715 C CA . GLU A 1 89 ? -21.424 6.365 6.237 1.00 85.50 89 GLU A CA 1
ATOM 716 C C . GLU A 1 89 ? -22.830 5.756 6.228 1.00 85.50 89 GLU A C 1
ATOM 718 O O . GLU A 1 89 ? -23.164 4.961 7.107 1.00 85.50 89 GLU A O 1
ATOM 723 N N . ASP A 1 90 ? -23.636 6.082 5.225 1.00 85.06 90 ASP A N 1
ATOM 724 C CA . ASP A 1 90 ? -25.063 5.758 5.162 1.00 85.06 90 ASP A CA 1
ATOM 725 C C . ASP A 1 90 ? -25.480 5.035 3.873 1.00 85.06 90 ASP A C 1
ATOM 727 O O . ASP A 1 90 ? -26.610 4.547 3.807 1.00 85.06 90 ASP A O 1
ATOM 731 N N . GLY A 1 91 ? -24.564 4.878 2.911 1.00 88.44 91 GLY A N 1
ATOM 732 C CA . GLY A 1 91 ? -24.791 4.114 1.688 1.00 88.44 91 GLY A CA 1
ATOM 733 C C . GLY A 1 91 ? -25.583 4.860 0.628 1.00 88.44 91 GLY A C 1
ATOM 734 O O . GLY A 1 91 ? -26.032 4.230 -0.325 1.00 88.44 91 GLY A O 1
ATOM 735 N N . VAL A 1 92 ? -25.768 6.174 0.787 1.00 91.19 92 VAL A N 1
ATOM 736 C CA . VAL A 1 92 ? -26.457 7.011 -0.201 1.00 91.19 92 VAL A CA 1
ATOM 737 C C . VAL A 1 92 ? -25.664 7.016 -1.503 1.00 91.19 92 VAL A C 1
ATOM 739 O O . VAL A 1 92 ? -24.467 7.302 -1.493 1.00 91.19 92 VAL A O 1
ATOM 742 N N . GLU A 1 93 ? -26.324 6.683 -2.609 1.00 91.69 93 GLU A N 1
ATOM 743 C CA . GLU A 1 93 ? -25.721 6.703 -3.940 1.00 91.69 93 GLU A CA 1
ATOM 744 C C . GLU A 1 93 ? -25.391 8.133 -4.383 1.00 91.69 93 GLU A C 1
ATOM 746 O O . GLU A 1 93 ? -26.109 9.081 -4.072 1.00 91.69 93 GLU A O 1
ATOM 751 N N . ILE A 1 94 ? -24.261 8.280 -5.071 1.00 92.06 94 ILE A N 1
ATOM 752 C CA . ILE A 1 94 ? -23.738 9.551 -5.561 1.00 92.06 94 ILE A CA 1
ATOM 753 C C . ILE A 1 94 ? -23.963 9.621 -7.066 1.00 92.06 94 ILE A C 1
ATOM 755 O O . ILE A 1 94 ? -23.411 8.807 -7.807 1.00 92.06 94 ILE A O 1
ATOM 759 N N . ASP A 1 95 ? -24.682 10.645 -7.501 1.00 89.81 95 ASP A N 1
ATOM 760 C CA . ASP A 1 95 ? -24.832 11.057 -8.893 1.00 89.81 95 ASP A CA 1
ATOM 761 C C . ASP A 1 95 ? -24.116 12.400 -9.158 1.00 89.81 95 ASP A C 1
ATOM 763 O O . ASP A 1 95 ? -23.404 12.943 -8.299 1.00 89.81 95 ASP A O 1
ATOM 767 N N . ASP A 1 96 ? -24.249 12.917 -10.383 1.00 88.69 96 ASP A N 1
ATOM 768 C CA . ASP A 1 96 ? -23.660 14.193 -10.802 1.00 88.69 96 ASP A CA 1
ATOM 769 C C . ASP A 1 96 ? -24.179 15.365 -9.941 1.00 88.69 96 ASP A C 1
ATOM 771 O O . ASP A 1 96 ? -23.399 16.242 -9.546 1.00 88.69 96 ASP A O 1
ATOM 775 N N . GLU A 1 97 ? -25.474 15.375 -9.612 1.00 87.25 97 GLU A N 1
ATOM 776 C CA . GLU A 1 97 ? -26.119 16.392 -8.782 1.00 87.25 97 GLU A CA 1
ATOM 777 C C . GLU A 1 97 ? -25.596 16.362 -7.343 1.00 87.25 97 GLU A C 1
ATOM 779 O O . GLU A 1 97 ? -25.164 17.392 -6.812 1.00 87.25 97 GLU A O 1
ATOM 784 N N . PHE A 1 98 ? -25.563 15.186 -6.717 1.00 87.25 98 PHE A N 1
ATOM 785 C CA . PHE A 1 98 ? -25.097 15.008 -5.348 1.00 87.25 98 PHE A CA 1
ATOM 786 C C . PHE A 1 98 ? -23.607 15.311 -5.219 1.00 87.25 98 PHE A C 1
ATOM 788 O O . PHE A 1 98 ? -23.182 15.898 -4.220 1.00 87.25 98 PHE A O 1
ATOM 795 N N . PHE A 1 99 ? -22.803 14.998 -6.240 1.00 88.81 99 PHE A N 1
ATOM 796 C CA . PHE A 1 99 ? -21.372 15.298 -6.252 1.00 88.81 99 PHE A CA 1
ATOM 797 C C . PHE A 1 99 ? -21.081 16.783 -6.001 1.00 88.81 99 PHE A C 1
ATOM 799 O O . PHE A 1 99 ? -20.127 17.110 -5.294 1.00 88.81 99 PHE A O 1
ATOM 806 N N . SER A 1 100 ? -21.917 17.684 -6.528 1.00 86.31 100 SER A N 1
ATOM 807 C CA . SER A 1 100 ? -21.759 19.134 -6.340 1.00 86.31 100 SER A CA 1
ATOM 808 C C . SER A 1 100 ? -21.921 19.589 -4.883 1.00 86.31 100 SER A C 1
ATOM 810 O O . SER A 1 100 ? -21.383 20.625 -4.494 1.00 86.31 100 SER A O 1
ATOM 812 N N . THR A 1 101 ? -22.618 18.793 -4.069 1.00 86.75 101 THR A N 1
ATOM 813 C CA . THR A 1 101 ? -22.874 19.061 -2.646 1.00 86.75 101 THR A CA 1
ATOM 814 C C . THR A 1 101 ? -21.802 18.476 -1.722 1.00 86.75 101 THR A C 1
ATOM 816 O O . THR A 1 101 ? -21.777 18.781 -0.527 1.00 86.75 101 THR A O 1
ATOM 819 N N . LEU A 1 102 ? -20.901 17.643 -2.260 1.00 88.81 102 LEU A N 1
ATOM 820 C CA . LEU A 1 102 ? -19.869 16.972 -1.477 1.00 88.81 102 LEU A CA 1
ATOM 821 C C . LEU A 1 102 ? -18.885 17.972 -0.874 1.00 88.81 102 LEU A C 1
ATOM 823 O O . LEU A 1 102 ? -18.372 18.879 -1.530 1.00 88.81 102 LEU A O 1
ATOM 827 N N . THR A 1 103 ? -18.554 17.746 0.393 1.00 88.81 103 THR A N 1
ATOM 828 C CA . THR A 1 103 ? -17.554 18.548 1.090 1.00 88.81 103 THR A CA 1
ATOM 829 C C . THR A 1 103 ? -16.140 18.022 0.814 1.00 88.81 103 THR A C 1
ATOM 831 O O . THR A 1 103 ? -15.926 16.845 0.506 1.00 88.81 103 THR A O 1
ATOM 834 N N . PRO A 1 104 ? -15.105 18.867 0.936 1.00 87.62 104 PRO A N 1
ATOM 835 C CA . PRO A 1 104 ? -13.734 18.393 0.871 1.00 87.62 104 PRO A CA 1
ATOM 836 C C . PRO A 1 104 ? -13.477 17.301 1.915 1.00 87.62 104 PRO A C 1
ATOM 838 O O . PRO A 1 104 ? -13.790 17.448 3.093 1.00 87.62 104 PRO A O 1
ATOM 841 N N . ASN A 1 105 ? -12.800 16.239 1.495 1.00 85.94 105 ASN A N 1
ATOM 842 C CA . ASN A 1 105 ? -12.451 15.051 2.269 1.00 85.94 105 ASN A CA 1
ATOM 843 C C . ASN A 1 105 ? -13.609 14.104 2.618 1.00 85.94 105 ASN A C 1
ATOM 845 O O . ASN A 1 105 ? -13.404 13.251 3.496 1.00 85.94 105 ASN A O 1
ATOM 849 N N . THR A 1 106 ? -14.754 14.185 1.928 1.00 90.19 106 THR A N 1
ATOM 850 C CA . THR A 1 106 ? -15.824 13.182 2.045 1.00 90.19 106 THR A CA 1
ATOM 851 C C . THR A 1 106 ? -15.310 11.777 1.725 1.00 90.19 106 THR A C 1
ATOM 853 O O . THR A 1 106 ? -14.405 11.580 0.901 1.00 90.19 106 THR A O 1
ATOM 856 N N . ILE A 1 107 ? -15.860 10.794 2.440 1.00 92.12 107 ILE A N 1
ATOM 857 C CA . ILE A 1 107 ? -15.510 9.384 2.313 1.00 92.12 107 ILE A CA 1
ATOM 858 C C . ILE A 1 107 ? -16.581 8.674 1.489 1.00 92.12 107 ILE A C 1
ATOM 860 O O . ILE A 1 107 ? -17.719 8.534 1.929 1.00 92.12 107 ILE A O 1
ATOM 864 N N . LEU A 1 108 ? -16.181 8.182 0.324 1.00 94.38 108 LEU A N 1
ATOM 865 C CA . LEU A 1 108 ? -17.018 7.411 -0.584 1.00 94.38 108 LEU A CA 1
ATOM 866 C C . LEU A 1 108 ? -16.542 5.961 -0.630 1.00 94.38 108 LEU A C 1
ATOM 868 O O . LEU A 1 108 ? -15.395 5.651 -0.296 1.00 94.38 108 LEU A O 1
ATOM 872 N N . MET A 1 109 ? -17.414 5.081 -1.088 1.00 93.31 109 MET A N 1
ATOM 873 C CA . MET A 1 109 ? -17.127 3.693 -1.406 1.00 93.31 109 MET A CA 1
ATOM 874 C C . MET A 1 109 ? -17.445 3.454 -2.880 1.00 93.31 109 MET A C 1
ATOM 876 O O . MET A 1 109 ? -18.463 3.926 -3.377 1.00 93.31 109 MET A O 1
ATOM 880 N N . ILE A 1 110 ? -16.545 2.757 -3.568 1.00 93.69 110 ILE A N 1
ATOM 881 C CA . ILE A 1 110 ? -16.755 2.279 -4.934 1.00 93.69 110 ILE A CA 1
ATOM 882 C C . ILE A 1 110 ? -17.344 0.872 -4.889 1.00 93.69 110 ILE A C 1
ATOM 884 O O . ILE A 1 110 ? -16.861 0.036 -4.120 1.00 93.69 110 ILE A O 1
ATOM 888 N N . LEU A 1 111 ? -18.356 0.634 -5.717 1.00 89.56 111 LEU A N 1
ATOM 889 C CA . LEU A 1 111 ? -19.013 -0.655 -5.888 1.00 89.56 111 LEU A CA 1
ATOM 890 C C . LEU A 1 111 ? -18.955 -1.054 -7.368 1.00 89.56 111 LEU A C 1
ATOM 892 O O . LEU A 1 111 ? -19.232 -0.240 -8.251 1.00 89.56 111 LEU A O 1
ATOM 896 N N . ASN A 1 112 ? -18.559 -2.294 -7.636 1.00 88.19 112 ASN A N 1
ATOM 897 C CA . ASN A 1 112 ? -18.644 -2.914 -8.957 1.00 88.19 112 ASN A CA 1
ATOM 898 C C . ASN A 1 112 ? -20.036 -3.522 -9.189 1.00 88.19 112 ASN A C 1
ATOM 900 O O . ASN A 1 112 ? -20.849 -3.633 -8.271 1.00 88.19 112 ASN A O 1
ATOM 904 N N . GLU A 1 113 ? -20.295 -3.972 -10.415 1.00 82.44 113 GLU A N 1
ATOM 905 C CA . GLU A 1 113 ? -21.506 -4.723 -10.759 1.00 82.44 113 GLU A CA 1
ATOM 906 C C . GLU A 1 113 ? -21.757 -5.889 -9.786 1.00 82.44 113 GLU A C 1
ATOM 908 O O . GLU A 1 113 ? -20.914 -6.768 -9.605 1.00 82.44 113 GLU A O 1
ATOM 913 N N . GLY A 1 114 ? -22.931 -5.884 -9.150 1.00 77.50 114 GLY A N 1
ATOM 914 C CA . GLY A 1 114 ? -23.342 -6.902 -8.178 1.00 77.50 114 GLY A CA 1
ATOM 915 C C . GLY A 1 114 ? -22.836 -6.687 -6.746 1.00 77.50 114 GLY A C 1
ATOM 916 O O . GLY A 1 114 ? -23.249 -7.424 -5.853 1.00 77.50 114 GLY A O 1
ATOM 917 N N . GLU A 1 115 ? -21.993 -5.682 -6.490 1.00 85.31 115 GLU A N 1
ATOM 918 C CA . GLU A 1 115 ? -21.605 -5.299 -5.131 1.00 85.31 115 GLU A CA 1
ATOM 919 C C . GLU A 1 115 ? -22.658 -4.362 -4.523 1.00 85.31 115 GLU A C 1
ATOM 921 O O . GLU A 1 115 ? -23.079 -3.383 -5.136 1.00 85.31 115 GLU A O 1
ATOM 926 N N . THR A 1 116 ? -23.071 -4.638 -3.286 1.00 86.25 116 THR A N 1
ATOM 927 C CA . THR A 1 116 ? -24.005 -3.785 -2.544 1.00 86.25 116 THR A CA 1
ATOM 928 C C . THR A 1 116 ? -23.319 -3.147 -1.352 1.00 86.25 116 THR A C 1
ATOM 930 O O . THR A 1 116 ? -22.465 -3.752 -0.695 1.00 86.25 116 THR A O 1
ATOM 933 N N . TRP A 1 117 ? -23.731 -1.926 -1.024 1.00 90.38 117 TRP A N 1
ATOM 934 C CA . TRP A 1 117 ? -23.272 -1.291 0.196 1.00 90.38 117 TRP A CA 1
ATOM 935 C C . TRP A 1 117 ? -23.774 -2.053 1.423 1.00 90.38 117 TRP A C 1
ATOM 937 O O . TRP A 1 117 ? -24.961 -2.347 1.549 1.00 90.38 117 TRP A O 1
ATOM 947 N N . ASN A 1 118 ? -22.865 -2.329 2.355 1.00 84.19 118 ASN A N 1
ATOM 948 C CA . ASN A 1 118 ? -23.196 -2.947 3.627 1.00 84.19 118 ASN A CA 1
ATOM 949 C C . ASN A 1 118 ? -22.836 -1.995 4.767 1.00 84.19 118 ASN A C 1
ATOM 951 O O . ASN A 1 118 ? -21.672 -1.610 4.933 1.00 84.19 118 ASN A O 1
ATOM 955 N N . LYS A 1 119 ? -23.825 -1.678 5.618 1.00 74.88 119 LYS A N 1
ATOM 956 C CA . LYS A 1 119 ? -23.533 -1.203 6.975 1.00 74.88 119 LYS A CA 1
ATOM 957 C C . LYS A 1 119 ? -22.716 -2.309 7.615 1.00 74.88 119 LYS A C 1
ATOM 959 O O . LYS A 1 119 ? -23.245 -3.394 7.839 1.00 74.88 119 LYS A O 1
ATOM 964 N N . GLN A 1 120 ? -21.446 -2.059 7.921 1.00 64.88 120 GLN A N 1
ATOM 965 C CA . GLN A 1 120 ? -20.792 -2.872 8.937 1.00 64.88 120 GLN A CA 1
ATOM 966 C C . GLN A 1 120 ? -21.578 -2.646 10.231 1.00 64.88 120 GLN A C 1
ATOM 968 O O . GLN A 1 120 ? -21.319 -1.700 10.969 1.00 64.88 120 GLN A O 1
ATOM 973 N N . PHE A 1 121 ? -22.574 -3.495 10.480 1.00 45.44 121 PHE A N 1
ATOM 974 C CA . PHE A 1 121 ? -22.895 -3.867 11.839 1.00 45.44 121 PHE A CA 1
ATOM 975 C C . PHE A 1 121 ? -21.604 -4.465 12.385 1.00 45.44 121 PHE A C 1
ATOM 977 O O . PHE A 1 121 ? -21.048 -5.392 11.794 1.00 45.44 121 PHE A O 1
ATOM 984 N N . GLU A 1 122 ? -21.089 -3.919 13.480 1.00 45.38 122 GLU A N 1
ATOM 985 C CA . GLU A 1 122 ? -20.151 -4.657 14.319 1.00 45.38 122 GLU A CA 1
ATOM 986 C C . GLU A 1 122 ? -20.909 -5.869 14.889 1.00 45.38 122 GLU A C 1
ATOM 988 O O . GLU A 1 122 ? -21.374 -5.869 16.024 1.00 45.38 122 GLU A O 1
ATOM 993 N N . SER A 1 123 ? -21.126 -6.896 14.070 1.00 37.00 123 SER A N 1
ATOM 994 C CA . SER A 1 123 ? -21.639 -8.179 14.515 1.00 37.00 123 SER A CA 1
ATOM 995 C C . SER A 1 123 ? -20.451 -9.010 14.972 1.00 37.00 123 SER A C 1
ATOM 997 O O . SER A 1 123 ? -19.703 -9.568 14.168 1.00 37.00 123 SER A O 1
ATOM 999 N N . SER A 1 124 ? -20.295 -9.062 16.294 1.00 37.66 124 SER A N 1
ATOM 1000 C CA . SER A 1 124 ? -19.794 -10.224 17.023 1.00 37.66 124 SER A CA 1
ATOM 1001 C C . SER A 1 124 ? -20.113 -11.521 16.277 1.00 37.66 124 SER A C 1
ATOM 1003 O O . SER A 1 124 ? -21.264 -11.746 15.895 1.00 37.66 124 SER A O 1
ATOM 1005 N N . GLY A 1 125 ? -19.086 -12.340 16.065 1.00 36.41 125 GLY A N 1
ATOM 1006 C CA . GLY A 1 125 ? -19.168 -13.531 15.236 1.00 36.41 125 GLY A CA 1
ATOM 1007 C C . GLY A 1 125 ? -20.170 -14.574 15.717 1.00 36.41 125 GLY A C 1
ATOM 1008 O O . GLY A 1 125 ? -20.608 -14.569 16.868 1.00 36.41 125 GLY A O 1
ATOM 1009 N N . ARG A 1 126 ? -20.457 -15.516 14.822 1.00 34.72 126 ARG A N 1
ATOM 1010 C CA . ARG A 1 126 ? -20.503 -16.940 15.143 1.00 34.72 126 ARG A CA 1
ATOM 1011 C C . ARG A 1 126 ? -20.388 -17.768 13.872 1.00 34.72 126 ARG A C 1
ATOM 1013 O O . ARG A 1 126 ? -20.921 -17.414 12.826 1.00 34.72 126 ARG A O 1
ATOM 1020 N N . GLU A 1 127 ? -19.620 -18.826 14.050 1.00 36.44 127 GLU A N 1
ATOM 1021 C CA . GLU A 1 127 ? -19.311 -19.939 13.169 1.00 36.44 127 GLU A CA 1
ATOM 1022 C C . GLU A 1 127 ? -20.539 -20.468 12.411 1.00 36.44 127 GLU A C 1
ATOM 1024 O O . GLU A 1 127 ? -21.608 -20.658 12.991 1.00 36.44 127 GLU A O 1
ATOM 1029 N N . GLN A 1 128 ? -20.361 -20.750 11.119 1.00 33.19 128 GLN A N 1
ATOM 1030 C CA . GLN A 1 128 ? -21.189 -21.704 10.390 1.00 33.19 128 GLN A CA 1
ATOM 1031 C C . GLN A 1 128 ? -20.343 -22.945 10.133 1.00 33.19 128 GLN A C 1
ATOM 1033 O O . GLN A 1 128 ? -19.583 -22.991 9.177 1.00 33.19 128 GLN A O 1
ATOM 1038 N N . ASP A 1 129 ? -20.520 -23.939 10.993 1.00 30.11 129 ASP A N 1
ATOM 1039 C CA . ASP A 1 129 ? -20.492 -25.337 10.594 1.00 30.11 129 ASP A CA 1
ATOM 1040 C C . ASP A 1 129 ? -21.740 -25.972 11.198 1.00 30.11 129 ASP A C 1
ATOM 1042 O O . ASP A 1 129 ? -21.907 -26.006 12.417 1.00 30.11 129 ASP A O 1
ATOM 1046 N N . THR A 1 130 ? -22.665 -26.401 10.342 1.00 36.19 130 THR A N 1
ATOM 1047 C CA . THR A 1 130 ? -23.240 -27.756 10.334 1.00 36.19 130 THR A CA 1
ATOM 1048 C C . THR A 1 130 ? -24.499 -27.805 9.465 1.00 36.19 130 THR A C 1
ATOM 1050 O O . THR A 1 130 ? -25.421 -26.999 9.557 1.00 36.19 130 THR A O 1
ATOM 1053 N N . SER A 1 131 ? -24.471 -28.792 8.577 1.00 35.94 131 SER A N 1
ATOM 1054 C CA . SER A 1 131 ? -25.558 -29.402 7.817 1.00 35.94 131 SER A CA 1
ATOM 1055 C C . SER A 1 131 ? -26.952 -29.351 8.461 1.00 35.94 131 SER A C 1
ATOM 1057 O O . SER A 1 131 ? -27.135 -29.776 9.600 1.00 35.94 131 SER A O 1
ATOM 1059 N N . ALA A 1 132 ? -27.955 -28.967 7.666 1.00 39.47 132 ALA A N 1
ATOM 1060 C CA . ALA A 1 132 ? -29.365 -29.308 7.898 1.00 39.47 132 ALA A CA 1
ATOM 1061 C C . ALA A 1 132 ? -29.564 -30.848 7.804 1.00 39.47 132 ALA A C 1
ATOM 1063 O O . ALA A 1 132 ? -28.772 -31.491 7.106 1.00 39.47 132 ALA A O 1
ATOM 1064 N N . PRO A 1 133 ? -30.585 -31.464 8.450 1.00 39.69 133 PRO A N 1
ATOM 1065 C CA . PRO A 1 133 ? -31.985 -31.241 8.064 1.00 39.69 133 PRO A CA 1
ATOM 1066 C C . PRO A 1 133 ? -33.032 -31.178 9.204 1.00 39.69 133 PRO A C 1
ATOM 1068 O O . PRO A 1 133 ? -32.854 -31.697 10.299 1.00 39.69 133 PRO A O 1
ATOM 1071 N N . GLY A 1 134 ? -34.142 -30.522 8.843 1.00 36.34 134 GLY A N 1
ATOM 1072 C CA . GLY A 1 134 ? -35.478 -30.378 9.445 1.00 36.34 134 GLY A CA 1
ATOM 1073 C C . GLY A 1 134 ? -35.880 -31.073 10.751 1.00 36.34 134 GLY A C 1
ATOM 1074 O O . GLY A 1 134 ? -35.796 -32.288 10.875 1.00 36.34 134 GLY A O 1
ATOM 1075 N N . MET A 1 135 ? -36.537 -30.301 11.629 1.00 33.75 135 MET A N 1
ATOM 1076 C CA . MET A 1 135 ? -37.762 -30.736 12.316 1.00 33.75 135 MET A CA 1
ATOM 1077 C C . MET A 1 135 ? -38.528 -29.531 12.890 1.00 33.75 135 MET A C 1
ATOM 1079 O O . MET A 1 135 ? -37.947 -28.663 13.540 1.00 33.75 135 MET A O 1
ATOM 1083 N N . GLU A 1 136 ? -39.829 -29.475 12.614 1.00 48.56 136 GLU A N 1
ATOM 1084 C CA . GLU A 1 136 ? -40.796 -28.518 13.161 1.00 48.56 136 GLU A CA 1
ATOM 1085 C C . GLU A 1 136 ? -40.813 -28.548 14.695 1.00 48.56 136 GLU A C 1
ATOM 1087 O O . GLU A 1 136 ? -40.844 -29.630 15.279 1.00 48.56 136 GLU A O 1
ATOM 1092 N N . VAL A 1 137 ? -40.883 -27.389 15.368 1.00 37.56 137 VAL A N 1
ATOM 1093 C CA . VAL A 1 137 ? -41.292 -27.358 16.783 1.00 37.56 137 VAL A CA 1
ATOM 1094 C C . VAL A 1 137 ? -42.177 -26.151 17.090 1.00 37.56 137 VAL A C 1
ATOM 1096 O O . VAL A 1 137 ? -41.790 -24.993 16.940 1.00 37.56 137 VAL A O 1
ATOM 1099 N N . SER A 1 138 ? -43.373 -26.495 17.570 1.00 44.16 138 SER A N 1
ATOM 1100 C CA . SER A 1 138 ? -44.458 -25.675 18.098 1.00 44.16 138 SER A CA 1
ATOM 1101 C C . SER A 1 138 ? -44.041 -24.466 18.934 1.00 44.16 138 SER A C 1
ATOM 1103 O O . SER A 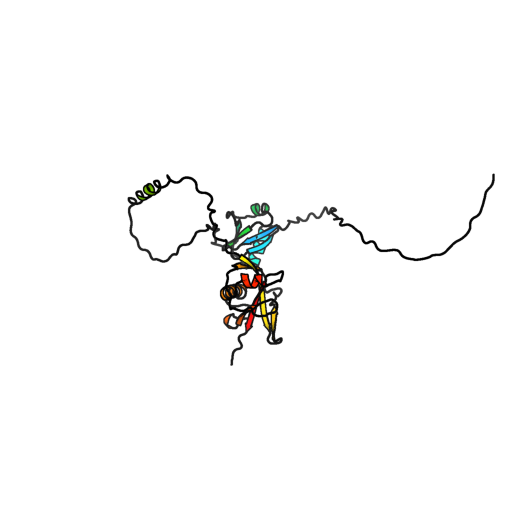1 138 ? -43.266 -24.551 19.888 1.00 44.16 138 SER A O 1
ATOM 1105 N N . THR A 1 139 ? -44.721 -23.354 18.666 1.00 50.34 139 THR A N 1
ATOM 1106 C CA . THR A 1 139 ? -44.624 -22.047 19.335 1.00 50.34 139 THR A CA 1
ATOM 1107 C C . THR A 1 139 ? -45.058 -22.031 20.810 1.00 50.34 139 THR A C 1
ATOM 1109 O O . THR A 1 139 ? -44.991 -20.994 21.467 1.00 50.34 139 THR A O 1
ATOM 1112 N N . SER A 1 140 ? -45.437 -23.165 21.399 1.00 50.16 140 SER A N 1
ATOM 1113 C CA . SER A 1 140 ? -46.022 -23.235 22.748 1.00 50.16 140 SER A CA 1
ATOM 1114 C C . SER A 1 140 ? -45.008 -23.248 23.903 1.00 50.16 140 SER A C 1
ATOM 1116 O O . SER A 1 140 ? -45.418 -23.295 25.059 1.00 50.16 140 SER A O 1
ATOM 1118 N N . LYS A 1 141 ? -43.694 -23.187 23.638 1.00 49.22 141 LYS A N 1
ATOM 1119 C CA . LYS A 1 141 ? -42.652 -23.181 24.693 1.00 49.22 141 LYS A CA 1
ATOM 1120 C C . LYS A 1 141 ? -41.919 -21.842 24.858 1.00 49.22 141 LYS A C 1
ATOM 1122 O O . LYS A 1 141 ? -41.223 -21.644 25.850 1.00 49.22 141 LYS A O 1
ATOM 1127 N N . ILE A 1 142 ? -42.106 -20.902 23.927 1.00 48.50 142 ILE A N 1
ATOM 1128 C CA . ILE A 1 142 ? -41.382 -19.616 23.905 1.00 48.50 142 ILE A CA 1
ATOM 1129 C C . ILE A 1 142 ? -41.997 -18.588 24.878 1.00 48.50 142 ILE A C 1
ATOM 1131 O O . ILE A 1 142 ? -41.289 -17.728 25.398 1.00 48.50 142 ILE A O 1
ATOM 1135 N N . MET A 1 143 ? -43.274 -18.732 25.243 1.00 47.19 143 MET A N 1
ATOM 1136 C CA . MET A 1 143 ? -43.959 -17.838 26.195 1.00 47.19 143 MET A CA 1
ATOM 1137 C C . MET A 1 143 ? -43.845 -18.262 27.672 1.00 47.19 143 MET A C 1
ATOM 1139 O O . MET A 1 143 ? -44.588 -17.763 28.505 1.00 47.19 143 MET A O 1
ATOM 1143 N N . GLY A 1 144 ? -42.921 -19.164 28.024 1.00 43.72 144 GLY A N 1
ATOM 1144 C CA . GLY A 1 144 ? -42.634 -19.517 29.427 1.00 43.72 144 GLY A CA 1
ATOM 1145 C C . GLY A 1 144 ? -41.384 -18.845 30.013 1.00 43.72 144 GLY A C 1
ATOM 1146 O O . GLY A 1 144 ? -41.271 -18.698 31.225 1.00 43.72 144 GLY A O 1
ATOM 1147 N N . PHE A 1 145 ? -40.441 -18.406 29.171 1.00 41.72 145 PHE A N 1
ATOM 1148 C CA . PHE A 1 145 ? -39.125 -17.926 29.625 1.00 41.72 145 PHE A CA 1
ATOM 1149 C C . PHE A 1 145 ? -38.997 -16.399 29.735 1.00 41.72 145 PHE A C 1
ATOM 1151 O O . PHE A 1 145 ? -38.080 -15.905 30.390 1.00 41.72 145 PHE A O 1
ATOM 1158 N N . ILE A 1 146 ? -39.921 -15.628 29.153 1.00 47.84 146 ILE A N 1
ATOM 1159 C CA . ILE A 1 146 ? -39.876 -14.154 29.205 1.00 47.84 146 ILE A CA 1
ATOM 1160 C C . ILE A 1 146 ? -40.342 -13.619 30.574 1.00 47.84 146 ILE A C 1
ATOM 1162 O O . ILE A 1 146 ? -39.930 -12.535 30.994 1.00 47.84 146 ILE A O 1
ATOM 1166 N N . GLU A 1 147 ? -41.128 -14.392 31.325 1.00 44.59 147 GLU A N 1
ATOM 1167 C CA . GLU A 1 147 ? -41.688 -13.956 32.610 1.00 44.59 147 GLU A CA 1
ATOM 1168 C C . GLU A 1 147 ? -40.801 -14.270 33.830 1.00 44.59 147 GLU A C 1
ATOM 1170 O O . GLU A 1 147 ? -40.977 -13.671 34.888 1.00 44.59 147 GLU A O 1
ATOM 1175 N N . GLN A 1 148 ? -39.761 -15.100 33.675 1.00 44.44 148 GLN A N 1
ATOM 1176 C CA . GLN A 1 148 ? -38.748 -15.319 34.722 1.00 44.44 148 GLN A CA 1
ATOM 1177 C C . GLN A 1 148 ? -37.661 -14.228 34.761 1.00 44.44 148 GLN A C 1
ATOM 1179 O O . GLN A 1 148 ? -36.989 -14.059 35.775 1.00 44.44 148 GLN A O 1
ATOM 1184 N N . ALA A 1 149 ? -37.529 -13.411 33.710 1.00 49.41 149 ALA A N 1
ATOM 1185 C CA . ALA A 1 149 ? -36.526 -12.343 33.631 1.00 49.41 149 ALA A CA 1
ATOM 1186 C C . ALA A 1 149 ? -36.981 -10.988 34.222 1.00 49.41 149 ALA A C 1
ATOM 1188 O O . ALA A 1 149 ? -36.216 -10.02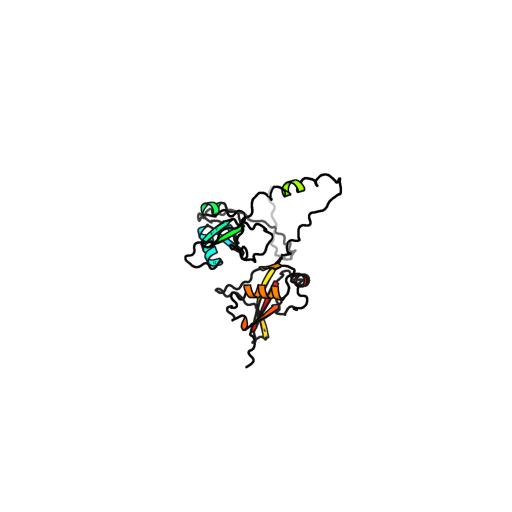0 34.216 1.00 49.41 149 ALA A O 1
ATOM 1189 N N . ARG A 1 150 ? -38.212 -10.883 34.749 1.00 47.34 150 ARG A N 1
ATOM 1190 C CA . ARG A 1 150 ? -38.733 -9.640 35.363 1.00 47.34 150 ARG A CA 1
ATOM 1191 C C . ARG A 1 150 ? -38.731 -9.630 36.897 1.00 47.34 150 ARG A C 1
ATOM 1193 O O . ARG A 1 150 ? -38.933 -8.566 37.478 1.00 47.34 150 ARG A O 1
ATOM 1200 N N . ALA A 1 151 ? -38.406 -10.743 37.558 1.00 48.38 151 ALA A N 1
ATOM 1201 C CA . ALA A 1 151 ? -38.439 -10.851 39.022 1.00 48.38 151 ALA A CA 1
ATOM 1202 C C . ALA A 1 151 ? -37.097 -10.596 39.751 1.00 48.38 151 ALA A C 1
ATOM 1204 O O . ALA A 1 151 ? -37.074 -10.606 40.978 1.00 48.38 151 ALA A O 1
ATOM 1205 N N . SER A 1 152 ? -35.997 -10.281 39.053 1.00 41.97 152 SER A N 1
ATOM 1206 C CA . SER A 1 152 ? -34.689 -10.000 39.695 1.00 41.97 152 SER A CA 1
ATOM 1207 C C . SER A 1 152 ? -34.233 -8.533 39.644 1.00 41.97 152 SER A C 1
ATOM 1209 O O . SER A 1 152 ? -33.076 -8.242 39.924 1.00 41.97 152 SER A O 1
ATOM 1211 N N . LYS A 1 153 ? -35.121 -7.571 39.341 1.00 48.69 153 LYS A N 1
ATOM 1212 C CA . LYS A 1 153 ? -34.799 -6.122 39.339 1.00 48.69 153 LYS A CA 1
ATOM 1213 C C . LYS A 1 153 ? -35.275 -5.346 40.577 1.00 48.69 153 LYS A C 1
ATOM 1215 O O . LYS A 1 153 ? -35.579 -4.159 40.475 1.00 48.69 153 LYS A O 1
ATOM 1220 N N . ARG A 1 154 ? -35.342 -5.966 41.761 1.00 52.00 154 ARG A N 1
ATOM 1221 C CA . ARG A 1 154 ? -35.625 -5.239 43.019 1.00 52.00 154 ARG A CA 1
ATOM 1222 C C . ARG A 1 154 ? -34.784 -5.753 44.195 1.00 52.00 154 ARG A C 1
ATOM 1224 O O . ARG A 1 154 ? -35.238 -6.624 44.927 1.00 52.00 154 ARG A O 1
ATOM 1231 N N . LYS A 1 155 ? -33.582 -5.170 44.329 1.00 43.75 155 LYS A N 1
ATOM 1232 C CA . LYS A 1 155 ? -32.589 -5.131 45.443 1.00 43.75 155 LYS A CA 1
ATOM 1233 C C . LYS A 1 155 ? -31.212 -5.195 44.761 1.00 43.75 155 LYS A C 1
ATOM 1235 O O . LYS A 1 155 ? -30.962 -6.156 44.054 1.00 43.75 155 LYS A O 1
ATOM 1240 N N . CYS A 1 156 ? -30.350 -4.180 44.748 1.00 29.17 156 CYS A N 1
ATOM 1241 C CA . CYS A 1 156 ? -29.797 -3.354 45.828 1.00 29.17 156 CYS A CA 1
ATOM 1242 C C . CYS A 1 156 ? -29.489 -1.944 45.260 1.00 29.17 156 CYS A C 1
ATOM 1244 O O . CYS A 1 156 ? -29.019 -1.830 44.134 1.00 29.17 156 CYS A O 1
ATOM 1246 N N . THR A 1 157 ? -29.954 -0.840 45.849 1.00 36.53 157 THR A N 1
ATOM 1247 C CA . THR A 1 157 ? -29.222 0.031 46.801 1.00 36.53 157 THR A CA 1
ATOM 1248 C C . THR A 1 157 ? -27.732 0.264 46.486 1.00 36.53 157 THR A C 1
ATOM 1250 O O . THR A 1 157 ? -26.906 -0.602 46.748 1.00 36.53 157 THR A O 1
ATOM 1253 N N . ASN A 1 158 ? -27.446 1.467 45.964 1.00 43.47 158 ASN A N 1
ATOM 1254 C CA . ASN A 1 158 ? -26.217 2.279 46.029 1.00 43.47 158 ASN A CA 1
ATOM 1255 C C . ASN A 1 158 ? -24.865 1.564 46.234 1.00 43.47 158 ASN A C 1
ATOM 1257 O O . ASN A 1 158 ? -24.491 1.292 47.369 1.00 43.47 158 ASN A O 1
ATOM 1261 N N . LEU A 1 159 ? -24.080 1.430 45.156 1.00 43.06 159 LEU A N 1
ATOM 1262 C CA . LEU A 1 159 ? -22.613 1.294 45.167 1.00 43.06 159 LEU A CA 1
ATOM 1263 C C . LEU A 1 159 ? -22.028 2.052 43.947 1.00 43.06 159 LEU A C 1
ATOM 1265 O O . LEU A 1 159 ? -22.668 2.068 42.892 1.00 43.06 159 LEU A O 1
ATOM 1269 N N . PRO A 1 160 ? -20.868 2.727 44.073 1.00 40.69 160 PRO A N 1
ATOM 1270 C CA . PRO A 1 160 ? -20.400 3.704 43.094 1.00 40.69 160 PRO A CA 1
ATOM 1271 C C . PRO A 1 160 ? -19.595 3.072 41.948 1.00 40.69 160 PRO A C 1
ATOM 1273 O O . PRO A 1 160 ? -18.777 2.188 42.168 1.00 40.69 160 PRO A O 1
ATOM 1276 N N . GLY A 1 161 ? -19.805 3.602 40.737 1.00 42.66 161 GLY A N 1
ATOM 1277 C CA . GLY A 1 161 ? -18.861 3.623 39.613 1.00 42.66 161 GLY A CA 1
ATOM 1278 C C . GLY A 1 161 ? -18.195 2.304 39.209 1.00 42.66 161 GLY A C 1
ATOM 1279 O O . GLY A 1 161 ? -17.118 1.968 39.688 1.00 42.66 161 GLY A O 1
ATOM 1280 N N . THR A 1 162 ? -18.731 1.630 38.193 1.00 33.66 162 THR A N 1
ATOM 1281 C CA . THR A 1 162 ? -17.920 0.722 37.368 1.00 33.66 162 THR A CA 1
ATOM 1282 C C . THR A 1 162 ? -18.086 1.134 35.917 1.00 33.66 162 THR A C 1
ATOM 1284 O O . THR A 1 162 ? -19.147 0.979 35.316 1.00 33.66 162 THR A O 1
ATOM 1287 N N . SER A 1 163 ? -17.035 1.754 35.385 1.00 39.28 163 SER A N 1
ATOM 1288 C CA . SER A 1 163 ? -16.907 2.085 33.977 1.00 39.28 163 SER A CA 1
ATOM 1289 C C . SER A 1 163 ? -17.051 0.811 33.152 1.00 39.28 163 SER A C 1
ATOM 1291 O O . SER A 1 163 ? -16.383 -0.192 33.399 1.00 39.28 163 SER A O 1
ATOM 1293 N N . ALA A 1 164 ? -17.923 0.857 32.148 1.00 42.41 164 ALA A N 1
ATOM 1294 C CA . ALA A 1 164 ? -17.883 -0.097 31.058 1.00 42.41 164 ALA A CA 1
ATOM 1295 C C . ALA A 1 164 ? -16.477 -0.026 30.445 1.00 42.41 164 ALA A C 1
ATOM 1297 O O . ALA A 1 164 ? -16.133 0.950 29.772 1.00 42.41 164 ALA A O 1
ATOM 1298 N N . GLN A 1 165 ? -15.635 -1.018 30.732 1.00 47.06 165 GLN A N 1
ATOM 1299 C CA . GLN A 1 165 ? -14.341 -1.140 30.081 1.00 47.06 165 GLN A CA 1
ATOM 1300 C C . GLN A 1 165 ? -14.602 -1.525 28.629 1.00 47.06 165 GLN A C 1
ATOM 1302 O O . GLN A 1 165 ? -14.832 -2.680 28.282 1.00 47.06 165 GLN A O 1
ATOM 1307 N N . LYS A 1 166 ? -14.629 -0.493 27.789 1.00 41.47 166 LYS A N 1
ATOM 1308 C CA . LYS A 1 166 ? -14.514 -0.575 26.340 1.00 41.47 166 LYS A CA 1
ATOM 1309 C C . LYS A 1 166 ? -13.341 -1.507 26.032 1.00 41.47 166 LYS A C 1
ATOM 1311 O O . LYS A 1 166 ? -12.220 -1.188 26.424 1.00 41.47 166 LYS A O 1
ATOM 1316 N N . LEU A 1 167 ? -13.597 -2.641 25.371 1.00 48.28 167 LEU A N 1
ATOM 1317 C CA . LEU A 1 167 ? -12.527 -3.497 24.855 1.00 48.28 167 LEU A CA 1
ATOM 1318 C C . LEU A 1 167 ? -11.548 -2.583 24.092 1.00 48.28 167 LEU A C 1
ATOM 1320 O O . LEU A 1 167 ? -12.021 -1.759 23.294 1.00 48.28 167 LEU A O 1
ATOM 1324 N N . PRO A 1 168 ? -10.232 -2.626 24.368 1.00 49.56 168 PRO A N 1
ATOM 1325 C CA . PRO A 1 168 ? -9.293 -1.737 23.707 1.00 49.56 168 PRO A CA 1
ATOM 1326 C C . PRO A 1 168 ? -9.435 -1.943 22.201 1.00 49.56 168 PRO A C 1
ATOM 1328 O O . PRO A 1 168 ? -9.337 -3.067 21.706 1.00 49.56 168 PRO A O 1
ATOM 1331 N N . LYS A 1 169 ? -9.725 -0.855 21.474 1.00 49.53 169 LYS A N 1
ATOM 1332 C CA . LYS A 1 169 ? -9.614 -0.856 20.012 1.00 49.53 169 LYS A CA 1
ATOM 1333 C C . LYS A 1 169 ? -8.237 -1.440 19.690 1.00 49.53 169 LYS A C 1
ATOM 1335 O O . LYS A 1 169 ? -7.296 -1.046 20.380 1.00 49.53 169 LYS A O 1
ATOM 1340 N N . PRO A 1 170 ? -8.098 -2.354 18.713 1.00 55.12 170 PRO A N 1
ATOM 1341 C CA . PRO A 1 170 ? -6.783 -2.860 18.364 1.00 55.12 170 PRO A CA 1
ATOM 1342 C C . PRO A 1 170 ? -5.907 -1.647 18.080 1.00 55.12 170 PRO A C 1
ATOM 1344 O O . PRO A 1 170 ? -6.253 -0.817 17.234 1.00 55.12 170 PRO A O 1
ATOM 1347 N N . ASP A 1 171 ? -4.836 -1.490 18.853 1.00 72.25 171 ASP A N 1
ATOM 1348 C CA . ASP A 1 171 ? -3.880 -0.428 18.605 1.00 72.25 171 ASP A CA 1
ATOM 1349 C C . ASP A 1 171 ? -3.379 -0.673 17.175 1.00 72.25 171 ASP A C 1
ATOM 1351 O O . ASP A 1 171 ? -2.822 -1.733 16.868 1.00 72.25 171 ASP A O 1
ATOM 1355 N N . ILE A 1 172 ? -3.639 0.270 16.266 1.00 76.75 172 ILE A N 1
ATOM 1356 C CA . ILE A 1 172 ? -3.236 0.218 14.855 1.00 76.75 172 ILE A CA 1
ATOM 1357 C C . ILE A 1 172 ? -2.177 1.296 14.627 1.00 76.75 172 ILE A C 1
ATOM 1359 O O . ILE A 1 172 ? -2.414 2.477 14.887 1.00 76.75 172 ILE A O 1
ATOM 1363 N N . VAL A 1 173 ? -1.015 0.907 14.099 1.00 75.25 173 VAL A N 1
ATOM 1364 C CA . VAL A 1 173 ? 0.034 1.824 13.641 1.00 75.25 173 VAL A CA 1
ATOM 1365 C C . VAL A 1 173 ? -0.179 2.120 12.163 1.00 75.25 173 VAL A C 1
ATOM 1367 O O . VAL A 1 173 ? -0.282 1.199 11.352 1.00 75.25 173 VAL A O 1
ATOM 1370 N N . LYS A 1 174 ? -0.128 3.400 11.788 1.00 78.25 174 LYS A N 1
ATOM 1371 C CA . LYS A 1 174 ? 0.117 3.793 10.398 1.00 78.25 174 LYS A CA 1
ATOM 1372 C C . LYS A 1 174 ? 1.617 3.705 10.114 1.00 78.25 174 LYS A C 1
ATOM 1374 O O . LYS A 1 174 ? 2.400 4.497 10.639 1.00 78.25 174 LYS A O 1
ATOM 1379 N N . LEU A 1 175 ? 2.010 2.728 9.310 1.00 80.50 175 LEU A N 1
ATOM 1380 C CA . LEU A 1 175 ? 3.391 2.332 9.073 1.00 80.50 175 LEU A CA 1
ATOM 1381 C C . LEU A 1 175 ? 3.768 2.554 7.616 1.00 80.50 175 LEU A C 1
ATOM 1383 O O . LEU A 1 175 ? 3.172 1.957 6.727 1.00 80.50 175 LEU A O 1
ATOM 1387 N N . GLY A 1 176 ? 4.802 3.350 7.361 1.00 84.56 176 GLY A N 1
ATOM 1388 C CA . GLY A 1 176 ? 5.382 3.404 6.027 1.00 84.56 176 GLY A CA 1
ATOM 1389 C C . GLY A 1 176 ? 5.953 2.042 5.645 1.00 84.56 176 GLY A C 1
ATOM 1390 O O . GLY A 1 176 ? 6.642 1.412 6.445 1.00 84.56 176 GLY A O 1
ATOM 1391 N N . ILE A 1 177 ? 5.731 1.607 4.411 1.00 88.00 177 ILE A N 1
ATOM 1392 C CA . ILE A 1 177 ? 6.422 0.432 3.876 1.00 88.00 177 ILE A CA 1
ATOM 1393 C C . ILE A 1 177 ? 7.270 0.800 2.670 1.00 88.00 177 ILE A C 1
ATOM 1395 O O . ILE A 1 177 ? 7.026 1.779 1.957 1.00 88.00 177 ILE A O 1
ATOM 1399 N N . GLY A 1 178 ? 8.316 0.014 2.473 1.00 88.38 178 GLY A N 1
ATOM 1400 C CA . GLY A 1 178 ? 9.157 0.059 1.296 1.00 88.38 178 GLY A CA 1
ATOM 1401 C C . GLY A 1 178 ? 9.587 -1.338 0.886 1.00 88.38 178 GLY A C 1
ATOM 1402 O O . GLY A 1 178 ? 9.350 -2.321 1.583 1.00 88.38 178 GLY A O 1
ATOM 1403 N N . TRP A 1 179 ? 10.250 -1.408 -0.256 1.00 91.06 179 TRP A N 1
ATOM 1404 C CA . TRP A 1 179 ? 10.810 -2.640 -0.781 1.00 91.06 179 TRP A CA 1
ATOM 1405 C C . TRP A 1 179 ? 12.261 -2.391 -1.170 1.00 91.06 179 TRP A C 1
ATOM 1407 O O . TRP A 1 179 ? 12.565 -1.400 -1.839 1.00 91.06 179 TRP A O 1
ATOM 1417 N N . GLN A 1 180 ? 13.159 -3.275 -0.742 1.00 91.62 180 GLN A N 1
ATOM 1418 C CA . GLN A 1 180 ? 14.546 -3.322 -1.179 1.00 91.62 180 GLN A CA 1
ATOM 1419 C C . GLN A 1 180 ? 14.873 -4.689 -1.788 1.00 91.62 180 GLN A C 1
ATOM 1421 O O . GLN A 1 180 ? 14.416 -5.740 -1.333 1.00 91.62 180 GLN A O 1
ATOM 1426 N N . HIS A 1 181 ? 15.688 -4.673 -2.836 1.00 91.56 181 HIS A N 1
ATOM 1427 C CA . HIS A 1 181 ? 16.146 -5.872 -3.523 1.00 91.56 181 HIS A CA 1
ATOM 1428 C C . HIS A 1 181 ? 17.663 -5.973 -3.454 1.00 91.56 181 HIS A C 1
ATOM 1430 O O . HIS A 1 181 ? 18.365 -4.983 -3.674 1.00 91.56 181 HIS A O 1
ATOM 1436 N N . TYR A 1 182 ? 18.154 -7.167 -3.136 1.00 91.69 182 TYR A N 1
ATOM 1437 C CA . TYR A 1 182 ? 19.577 -7.447 -3.054 1.00 91.69 182 TYR A CA 1
ATOM 1438 C C . TYR A 1 182 ? 20.204 -7.407 -4.446 1.00 91.69 182 TYR A C 1
ATOM 1440 O O . TYR A 1 182 ? 19.747 -8.077 -5.371 1.00 91.69 182 TYR A O 1
ATOM 1448 N N . SER A 1 183 ? 21.262 -6.621 -4.590 1.00 88.38 183 SER A N 1
ATOM 1449 C CA . SER A 1 183 ? 22.103 -6.602 -5.779 1.00 88.38 183 SER A CA 1
ATOM 1450 C C . SER A 1 183 ? 23.391 -7.353 -5.480 1.00 88.38 183 SER A C 1
ATOM 1452 O O . SER A 1 183 ? 24.163 -6.928 -4.621 1.00 88.38 183 SER A O 1
ATOM 1454 N N . TYR A 1 184 ? 23.638 -8.438 -6.214 1.00 86.81 184 TYR A N 1
ATOM 1455 C CA . TYR A 1 184 ? 24.884 -9.205 -6.114 1.00 86.81 184 TYR A CA 1
ATOM 1456 C C . TYR A 1 184 ? 26.094 -8.412 -6.607 1.00 86.81 184 TYR A C 1
ATOM 1458 O O . TYR A 1 184 ? 27.178 -8.563 -6.062 1.00 86.81 184 TYR A O 1
ATOM 1466 N N . ASN A 1 185 ? 25.900 -7.502 -7.565 1.00 88.06 185 ASN A N 1
ATOM 1467 C CA . ASN A 1 185 ? 26.986 -6.685 -8.110 1.00 88.06 185 ASN A CA 1
ATOM 1468 C C . ASN A 1 185 ? 27.593 -5.748 -7.058 1.00 88.06 185 ASN A C 1
ATOM 1470 O O . ASN A 1 185 ? 28.778 -5.448 -7.103 1.00 88.06 185 ASN A O 1
ATOM 1474 N N . THR A 1 186 ? 26.770 -5.261 -6.126 1.00 86.44 186 THR A N 1
ATOM 1475 C CA . THR A 1 186 ? 27.189 -4.314 -5.080 1.00 86.44 186 THR A CA 1
ATOM 1476 C C . THR A 1 186 ? 27.131 -4.925 -3.682 1.00 86.44 186 THR A C 1
ATOM 1478 O O . THR A 1 186 ? 27.235 -4.193 -2.703 1.00 86.44 186 THR A O 1
ATOM 1481 N N . SER A 1 187 ? 26.847 -6.226 -3.581 1.00 86.94 187 SER A N 1
ATOM 1482 C CA . SER A 1 187 ? 26.623 -6.962 -2.330 1.00 86.94 187 SER A CA 1
ATOM 1483 C C . SER A 1 187 ? 25.715 -6.244 -1.318 1.00 86.94 187 SER A C 1
ATOM 1485 O O . SER A 1 187 ? 25.938 -6.320 -0.111 1.00 86.94 187 SER A O 1
ATOM 1487 N N . SER A 1 188 ? 24.692 -5.523 -1.792 1.00 88.44 188 SER A N 1
ATOM 1488 C CA . SER A 1 188 ? 23.897 -4.608 -0.959 1.00 88.44 188 SER A CA 1
ATOM 1489 C C . SER A 1 188 ? 22.442 -4.494 -1.418 1.00 88.44 188 SER A C 1
ATOM 1491 O O . SER A 1 188 ? 22.113 -4.757 -2.579 1.00 88.44 188 SER A O 1
ATOM 1493 N N . TYR A 1 189 ? 21.563 -4.108 -0.492 1.00 91.12 189 TYR A N 1
ATOM 1494 C CA . TYR A 1 189 ? 20.135 -3.910 -0.725 1.00 91.12 189 TYR A CA 1
ATOM 1495 C C . TYR A 1 189 ? 19.847 -2.510 -1.264 1.00 91.12 189 TYR A C 1
ATOM 1497 O O . TYR A 1 189 ? 20.128 -1.504 -0.616 1.00 91.12 189 TYR A O 1
ATOM 1505 N N . HIS A 1 190 ? 19.188 -2.447 -2.420 1.00 88.31 190 HIS A N 1
ATOM 1506 C CA . HIS A 1 190 ? 18.775 -1.189 -3.041 1.00 88.31 190 HIS A CA 1
ATOM 1507 C C . HIS A 1 190 ? 17.265 -1.040 -3.027 1.00 88.31 190 HIS A C 1
ATOM 1509 O O . HIS A 1 190 ? 16.536 -1.991 -3.313 1.00 88.31 190 HIS A O 1
ATOM 1515 N N . GLN A 1 191 ? 16.787 0.167 -2.727 1.00 87.94 191 GLN A N 1
ATOM 1516 C CA . GLN A 1 191 ? 15.358 0.453 -2.750 1.00 87.94 191 GLN A CA 1
ATOM 1517 C C . GLN A 1 191 ? 14.796 0.272 -4.157 1.00 87.94 191 GLN A C 1
ATOM 1519 O O . GLN A 1 191 ? 15.258 0.876 -5.126 1.00 87.94 191 GLN A O 1
ATOM 1524 N N . VAL A 1 192 ? 13.746 -0.532 -4.249 1.00 86.25 192 VAL A N 1
ATOM 1525 C CA . VAL A 1 192 ? 13.023 -0.747 -5.487 1.00 86.25 192 VAL A CA 1
ATOM 1526 C C . VAL A 1 192 ? 12.087 0.438 -5.700 1.00 86.25 192 VAL A C 1
ATOM 1528 O O . VAL A 1 192 ? 11.160 0.670 -4.925 1.00 86.25 192 VAL A O 1
ATOM 1531 N N . ARG A 1 193 ? 12.369 1.237 -6.732 1.00 76.69 193 ARG A N 1
ATOM 1532 C CA . ARG A 1 193 ? 11.608 2.448 -7.055 1.00 76.69 193 ARG A CA 1
ATOM 1533 C C . ARG A 1 193 ? 10.581 2.181 -8.145 1.00 76.69 193 ARG A C 1
ATOM 1535 O O . ARG A 1 193 ? 10.838 1.424 -9.081 1.00 76.69 193 ARG A O 1
ATOM 1542 N N . SER A 1 194 ? 9.432 2.842 -8.020 1.00 60.97 194 SER A N 1
ATOM 1543 C CA . SER A 1 194 ? 8.435 2.929 -9.085 1.00 60.97 194 SER A CA 1
ATOM 1544 C C . SER A 1 194 ? 9.100 3.533 -10.326 1.00 60.97 194 SER A C 1
ATOM 1546 O O . SER A 1 194 ? 9.588 4.659 -10.277 1.00 60.97 194 SER A O 1
ATOM 1548 N N . SER A 1 195 ? 9.152 2.784 -11.426 1.00 54.72 195 SER A N 1
ATOM 1549 C CA . SER A 1 195 ? 9.405 3.374 -12.748 1.00 54.72 195 SER A CA 1
ATOM 1550 C C . SER A 1 195 ? 8.148 4.132 -13.196 1.00 54.72 195 SER A C 1
ATOM 1552 O O . SER A 1 195 ? 7.064 3.814 -12.703 1.00 54.72 195 SER A O 1
ATOM 1554 N N . ARG A 1 196 ? 8.263 5.090 -14.135 1.00 51.31 196 ARG A N 1
ATOM 1555 C CA . ARG A 1 196 ? 7.144 5.934 -14.623 1.00 51.31 196 ARG A CA 1
ATOM 1556 C C . ARG A 1 196 ? 5.873 5.144 -14.981 1.00 51.31 196 ARG A C 1
ATOM 1558 O O . ARG A 1 196 ? 4.792 5.688 -14.831 1.00 51.31 196 ARG A O 1
ATOM 1565 N N . ASN A 1 197 ? 6.002 3.863 -15.350 1.00 51.12 197 ASN A N 1
ATOM 1566 C CA . ASN A 1 197 ? 4.883 2.993 -15.739 1.00 51.12 197 ASN A CA 1
ATOM 1567 C C . ASN A 1 197 ? 4.674 1.763 -14.826 1.00 51.12 197 ASN A C 1
ATOM 1569 O O . ASN A 1 197 ? 3.893 0.879 -15.160 1.00 51.12 197 ASN A O 1
ATOM 1573 N N . LYS A 1 198 ? 5.394 1.633 -13.702 1.00 60.78 198 LYS A N 1
ATOM 1574 C CA . LYS A 1 198 ? 5.256 0.485 -12.782 1.00 60.78 198 LYS A CA 1
ATOM 1575 C C . LYS A 1 198 ? 4.924 0.991 -11.394 1.00 60.78 198 LYS A C 1
ATOM 1577 O O . LYS A 1 198 ? 5.805 1.529 -10.730 1.00 60.78 198 LYS A O 1
ATOM 1582 N N . GLN A 1 199 ? 3.679 0.808 -10.964 1.00 60.06 199 GLN A N 1
ATOM 1583 C CA . GLN A 1 199 ? 3.183 1.237 -9.660 1.00 60.06 199 GLN A CA 1
ATOM 1584 C C . GLN A 1 199 ? 3.655 0.258 -8.577 1.00 60.06 199 GLN A C 1
ATOM 1586 O O . GLN A 1 199 ? 3.114 -0.834 -8.422 1.00 60.06 199 GLN A O 1
ATOM 1591 N N . ILE A 1 200 ? 4.712 0.625 -7.854 1.00 64.50 200 ILE A N 1
ATOM 1592 C CA . ILE A 1 200 ? 5.162 -0.119 -6.676 1.00 64.50 200 ILE A CA 1
ATOM 1593 C C . ILE A 1 200 ? 4.461 0.492 -5.465 1.00 64.50 200 ILE A C 1
ATOM 1595 O O . ILE A 1 200 ? 4.521 1.714 -5.304 1.00 64.50 200 ILE A O 1
ATOM 1599 N N . PRO A 1 201 ? 3.825 -0.309 -4.595 1.00 63.41 201 PRO A N 1
ATOM 1600 C CA . PRO A 1 201 ? 3.206 0.208 -3.383 1.00 63.41 201 PRO A CA 1
ATOM 1601 C C . PRO A 1 201 ? 4.264 0.847 -2.469 1.00 63.41 201 PRO A C 1
ATOM 1603 O O . PRO A 1 201 ? 4.997 0.167 -1.765 1.00 63.41 201 PRO A O 1
ATOM 1606 N N . SER A 1 202 ? 4.367 2.174 -2.480 1.00 60.66 202 SER A N 1
ATOM 1607 C CA . SER A 1 202 ? 5.154 2.952 -1.512 1.00 60.66 202 SER A CA 1
ATOM 1608 C C . SER A 1 202 ? 4.196 3.756 -0.634 1.00 60.66 202 SER A C 1
ATOM 1610 O O . SER A 1 202 ? 4.304 4.979 -0.523 1.00 60.66 202 SER A O 1
ATOM 1612 N N . HIS A 1 203 ? 3.203 3.075 -0.070 1.00 67.88 203 HIS A N 1
ATOM 1613 C CA . HIS A 1 203 ? 2.169 3.686 0.760 1.00 67.88 203 HIS A CA 1
ATOM 1614 C C . HIS A 1 203 ? 2.314 3.256 2.213 1.00 67.88 203 HIS A C 1
ATOM 1616 O O . HIS A 1 203 ? 3.029 2.308 2.512 1.00 67.88 203 HIS A O 1
ATOM 1622 N N . ASP A 1 204 ? 1.664 3.983 3.115 1.00 78.06 204 ASP A N 1
ATOM 1623 C CA . ASP A 1 204 ? 1.572 3.558 4.505 1.00 78.06 204 ASP A CA 1
ATOM 1624 C C . ASP A 1 204 ? 0.498 2.469 4.635 1.00 78.06 204 ASP A C 1
ATOM 1626 O O . ASP A 1 204 ? -0.539 2.540 3.970 1.00 78.06 204 ASP A O 1
ATOM 1630 N N . ILE A 1 205 ? 0.728 1.494 5.508 1.00 80.31 205 ILE A N 1
ATOM 1631 C CA . ILE A 1 205 ? -0.224 0.441 5.861 1.00 80.31 205 ILE A CA 1
ATOM 1632 C C . ILE A 1 205 ? -0.693 0.613 7.298 1.00 80.31 205 ILE A C 1
ATOM 1634 O O . ILE A 1 205 ? 0.026 1.148 8.139 1.00 80.31 205 ILE A O 1
ATOM 1638 N N . ASN A 1 206 ? -1.894 0.126 7.577 1.00 80.62 206 ASN A N 1
ATOM 1639 C CA . ASN A 1 206 ? -2.399 -0.006 8.933 1.00 80.62 206 ASN A CA 1
ATOM 1640 C C . ASN A 1 206 ? -2.022 -1.398 9.444 1.00 80.62 206 ASN A C 1
ATOM 1642 O O . ASN A 1 206 ? -2.541 -2.395 8.945 1.00 80.62 206 ASN A O 1
ATOM 1646 N N . LEU A 1 207 ? -1.106 -1.463 10.407 1.00 79.44 207 LEU A N 1
ATOM 1647 C CA . LEU A 1 207 ? -0.642 -2.710 11.011 1.00 79.44 207 LEU A CA 1
ATOM 1648 C C . LEU A 1 207 ? -1.015 -2.716 12.494 1.00 79.44 207 LEU A C 1
ATOM 1650 O O . LEU A 1 207 ? -0.797 -1.717 13.178 1.00 79.44 207 LEU A O 1
ATOM 1654 N N . ALA A 1 208 ? -1.572 -3.815 13.002 1.00 77.75 208 ALA A N 1
ATOM 1655 C CA . ALA A 1 208 ? -1.831 -3.929 14.435 1.00 77.75 208 ALA A CA 1
ATOM 1656 C C . ALA A 1 208 ? -0.501 -3.966 15.214 1.00 77.75 208 ALA A C 1
ATOM 1658 O O . ALA A 1 208 ? 0.474 -4.571 14.766 1.00 77.75 208 ALA A O 1
ATOM 1659 N N . TYR A 1 209 ? -0.445 -3.296 16.367 1.00 75.62 209 TYR A N 1
ATOM 1660 C CA . TYR A 1 209 ? 0.780 -3.140 17.167 1.00 75.62 209 TYR A CA 1
ATOM 1661 C C . TYR A 1 209 ? 1.343 -4.463 17.693 1.00 75.62 209 TYR A C 1
ATOM 1663 O O . TYR A 1 209 ? 2.532 -4.521 17.993 1.00 75.62 209 TYR A O 1
ATOM 1671 N N . ASN A 1 210 ? 0.503 -5.486 17.829 1.00 74.94 210 ASN A N 1
ATOM 1672 C CA . ASN A 1 210 ? 0.838 -6.803 18.363 1.00 74.94 210 ASN A CA 1
ATOM 1673 C C . ASN A 1 210 ? 1.221 -7.828 17.289 1.00 74.94 210 ASN A C 1
ATOM 1675 O O . ASN A 1 210 ? 1.499 -8.966 17.652 1.00 74.94 210 ASN A O 1
ATOM 1679 N N . LYS A 1 211 ? 1.223 -7.455 16.001 1.00 81.31 211 LYS A N 1
ATOM 1680 C CA . LYS A 1 211 ? 1.609 -8.393 14.947 1.00 81.31 211 LYS A CA 1
ATOM 1681 C C . LYS A 1 211 ? 3.045 -8.852 15.129 1.00 81.31 211 LYS A C 1
ATOM 1683 O O . LYS A 1 211 ? 3.942 -8.033 15.381 1.00 81.31 211 LYS A O 1
ATOM 1688 N N . ASP A 1 212 ? 3.226 -10.153 14.963 1.00 87.62 212 ASP A N 1
ATOM 1689 C CA . ASP A 1 212 ? 4.526 -10.798 15.008 1.00 87.62 212 ASP A CA 1
ATOM 1690 C C . ASP A 1 212 ? 5.300 -10.592 13.692 1.00 87.62 212 ASP A C 1
ATOM 1692 O O . ASP A 1 212 ? 4.872 -9.880 12.768 1.00 87.62 212 ASP A O 1
ATOM 1696 N N . TYR A 1 213 ? 6.491 -11.182 13.623 1.00 89.69 213 TYR A N 1
ATOM 1697 C CA . TYR A 1 213 ? 7.356 -11.070 12.456 1.00 89.69 213 TYR A CA 1
ATOM 1698 C C . TYR A 1 213 ? 6.735 -11.711 11.213 1.00 89.69 213 TYR A C 1
ATOM 1700 O O . TYR A 1 213 ? 6.760 -11.108 10.140 1.00 89.69 213 TYR A O 1
ATOM 1708 N N . GLU A 1 214 ? 6.181 -12.915 11.341 1.00 90.38 214 GLU A N 1
ATOM 1709 C CA . GLU A 1 214 ? 5.719 -13.715 10.204 1.00 90.38 214 GLU A CA 1
ATOM 1710 C C . GLU A 1 214 ? 4.411 -13.165 9.631 1.00 90.38 214 GLU A C 1
ATOM 1712 O O . GLU A 1 214 ? 4.278 -13.012 8.418 1.00 90.38 214 GLU A O 1
ATOM 1717 N N . GLU A 1 215 ? 3.480 -12.739 10.481 1.00 88.69 215 GLU A N 1
ATOM 1718 C CA . GLU A 1 215 ? 2.261 -12.042 10.082 1.00 88.69 215 GLU A CA 1
ATOM 1719 C C . GLU A 1 215 ? 2.575 -10.717 9.384 1.00 88.69 215 GLU A C 1
ATOM 1721 O O . GLU A 1 215 ? 1.931 -10.353 8.394 1.00 88.69 215 GLU A O 1
ATOM 1726 N N . THR A 1 216 ? 3.566 -9.974 9.888 1.00 88.50 216 THR A N 1
ATOM 1727 C CA . THR A 1 216 ? 4.014 -8.730 9.251 1.00 88.50 216 THR A CA 1
ATOM 1728 C C . THR A 1 216 ? 4.659 -9.024 7.902 1.00 88.50 216 THR A C 1
ATOM 1730 O O . THR A 1 216 ? 4.367 -8.338 6.919 1.00 88.50 216 THR A O 1
ATOM 1733 N N . LEU A 1 217 ? 5.496 -10.061 7.822 1.00 90.81 217 LEU A N 1
ATOM 1734 C CA . LEU A 1 217 ? 6.139 -10.486 6.586 1.00 90.81 217 LEU A CA 1
ATOM 1735 C C . LEU A 1 217 ? 5.087 -10.909 5.557 1.00 90.81 217 LEU A C 1
ATOM 1737 O O . LEU A 1 217 ? 5.174 -10.475 4.411 1.00 90.81 217 LEU A O 1
ATOM 1741 N N . GLN A 1 218 ? 4.067 -11.668 5.959 1.00 89.62 218 GLN A N 1
ATOM 1742 C CA . GLN A 1 218 ? 2.958 -12.072 5.094 1.00 89.62 218 GLN A CA 1
ATOM 1743 C C . GLN A 1 218 ? 2.186 -10.861 4.559 1.00 89.62 218 GLN A C 1
ATOM 1745 O O . GLN A 1 218 ? 1.946 -10.765 3.358 1.00 89.62 218 GLN A O 1
ATOM 1750 N N . CYS A 1 219 ? 1.895 -9.868 5.407 1.00 88.06 219 CYS A N 1
ATOM 1751 C CA . CYS A 1 219 ? 1.257 -8.628 4.953 1.00 88.06 219 CYS A CA 1
ATOM 1752 C C . CYS A 1 219 ? 2.092 -7.920 3.875 1.00 88.06 219 CYS A C 1
ATOM 1754 O O . CYS A 1 219 ? 1.553 -7.424 2.887 1.00 88.06 219 CYS A O 1
ATOM 1756 N N . LEU A 1 220 ? 3.418 -7.866 4.043 1.00 88.81 220 LEU A N 1
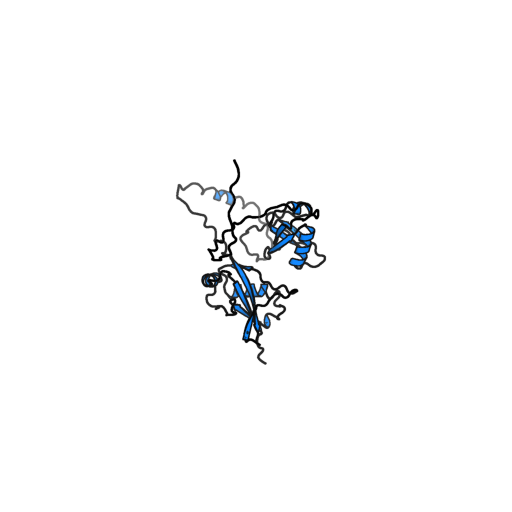ATOM 1757 C CA . LEU A 1 220 ? 4.307 -7.281 3.038 1.00 88.81 220 LEU A CA 1
ATOM 1758 C C . LEU A 1 220 ? 4.339 -8.114 1.749 1.00 88.81 220 LEU A C 1
ATOM 1760 O O . LEU A 1 220 ? 4.378 -7.537 0.660 1.00 88.81 220 LEU A O 1
ATOM 1764 N N . GLN A 1 221 ? 4.301 -9.444 1.851 1.00 89.81 221 GLN A N 1
ATOM 1765 C CA . GLN A 1 221 ? 4.224 -10.339 0.695 1.00 89.81 221 GLN A CA 1
ATOM 1766 C C . GLN A 1 221 ? 2.971 -10.066 -0.133 1.00 89.81 221 GLN A C 1
ATOM 1768 O O . GLN A 1 221 ? 3.092 -9.804 -1.326 1.00 89.81 221 GLN A O 1
ATOM 1773 N N . ASP A 1 222 ? 1.796 -10.019 0.491 1.00 86.56 222 ASP A N 1
ATOM 1774 C CA . ASP A 1 222 ? 0.524 -9.805 -0.212 1.00 86.56 222 ASP A CA 1
ATOM 1775 C C . ASP A 1 222 ? 0.481 -8.445 -0.929 1.00 86.56 222 ASP A C 1
ATOM 1777 O O . ASP A 1 222 ? -0.131 -8.288 -1.990 1.00 86.56 222 ASP A O 1
ATOM 1781 N N . ILE A 1 223 ? 1.183 -7.451 -0.380 1.00 86.12 223 ILE A N 1
ATOM 1782 C CA . ILE A 1 223 ? 1.277 -6.113 -0.962 1.00 86.12 223 ILE A CA 1
ATOM 1783 C C . ILE A 1 223 ? 2.240 -6.078 -2.153 1.00 86.12 223 ILE A C 1
ATOM 1785 O O . ILE A 1 223 ? 1.896 -5.536 -3.208 1.00 86.12 223 ILE A O 1
ATOM 1789 N N . PHE A 1 224 ? 3.458 -6.606 -1.994 1.00 86.00 224 PHE A N 1
ATOM 1790 C CA . PHE A 1 224 ? 4.528 -6.483 -2.993 1.00 86.00 224 PHE A CA 1
ATOM 1791 C C . PHE A 1 224 ? 4.562 -7.621 -4.022 1.00 86.00 224 PHE A C 1
ATOM 1793 O O . PHE A 1 224 ? 5.168 -7.462 -5.083 1.00 86.00 224 PHE A O 1
ATOM 1800 N N . PHE A 1 225 ? 3.922 -8.750 -3.729 1.00 87.00 225 PHE A N 1
ATOM 1801 C CA . PHE A 1 225 ? 3.818 -9.945 -4.564 1.00 87.00 225 PHE A CA 1
ATOM 1802 C C . PHE A 1 225 ? 2.349 -10.352 -4.694 1.00 87.00 225 PHE A C 1
ATOM 1804 O O . PHE A 1 225 ? 1.952 -11.447 -4.297 1.00 87.00 225 PHE A O 1
ATOM 1811 N N . LYS A 1 226 ? 1.533 -9.476 -5.288 1.00 81.56 226 LYS A N 1
ATOM 1812 C CA . LYS A 1 226 ? 0.145 -9.819 -5.619 1.00 81.56 226 LYS A CA 1
ATOM 1813 C C . LYS A 1 226 ? 0.121 -11.113 -6.441 1.00 81.56 226 LYS A C 1
ATOM 1815 O O . LYS A 1 226 ? 0.791 -11.205 -7.469 1.00 81.56 226 LYS A O 1
ATOM 1820 N N . ASN A 1 227 ? -0.627 -12.112 -5.976 1.00 79.56 227 ASN A N 1
ATOM 1821 C CA . ASN A 1 227 ? -0.698 -13.451 -6.577 1.00 79.56 227 ASN A CA 1
ATOM 1822 C C . ASN A 1 227 ? 0.660 -14.187 -6.640 1.00 79.56 227 ASN A C 1
ATOM 1824 O O . ASN A 1 227 ? 0.918 -14.957 -7.564 1.00 79.56 227 ASN A O 1
ATOM 1828 N N . GLY A 1 228 ? 1.567 -13.923 -5.693 1.00 82.25 228 GLY A N 1
ATOM 1829 C CA . GLY A 1 228 ? 2.853 -14.619 -5.579 1.00 82.25 228 GLY A CA 1
ATOM 1830 C C . GLY A 1 228 ? 3.892 -14.236 -6.640 1.00 82.25 228 GLY A C 1
ATOM 1831 O O . GLY A 1 228 ? 4.911 -14.917 -6.789 1.00 82.25 228 GLY A O 1
ATOM 1832 N N . ARG A 1 229 ? 3.677 -13.152 -7.394 1.00 82.69 229 ARG A N 1
ATOM 1833 C CA . ARG A 1 229 ? 4.621 -12.675 -8.413 1.00 82.69 229 ARG A CA 1
ATOM 1834 C C . ARG A 1 229 ? 4.714 -11.157 -8.413 1.00 82.69 229 ARG A C 1
ATOM 1836 O O . ARG A 1 229 ? 3.753 -10.448 -8.141 1.00 82.69 229 ARG A O 1
ATOM 1843 N N . ASN A 1 230 ? 5.881 -10.652 -8.787 1.00 83.38 230 ASN A N 1
ATOM 1844 C CA . ASN A 1 230 ? 6.052 -9.263 -9.187 1.00 83.38 230 ASN A CA 1
ATOM 1845 C C . ASN A 1 230 ? 7.022 -9.158 -10.371 1.00 83.38 230 ASN A C 1
ATOM 1847 O O . ASN A 1 230 ? 7.430 -10.156 -10.967 1.00 83.38 230 ASN A O 1
ATOM 1851 N N . PHE A 1 231 ? 7.400 -7.933 -10.736 1.00 81.69 231 PHE A N 1
ATOM 1852 C CA . PHE A 1 231 ? 8.291 -7.707 -11.874 1.00 81.69 231 PHE A CA 1
ATOM 1853 C C . PHE A 1 231 ? 9.746 -8.148 -11.636 1.00 81.69 231 PHE A C 1
ATOM 1855 O O . PHE A 1 231 ? 10.513 -8.186 -12.594 1.00 81.69 231 PHE A O 1
ATOM 1862 N N . LYS A 1 232 ? 10.148 -8.430 -10.389 1.00 83.56 232 LYS A N 1
ATOM 1863 C CA . LYS A 1 232 ? 11.466 -8.994 -10.067 1.00 83.56 232 LYS A CA 1
ATOM 1864 C C . LYS A 1 232 ? 11.486 -10.519 -10.173 1.00 83.56 232 LYS A C 1
ATOM 1866 O O . LYS A 1 232 ? 12.572 -11.070 -10.293 1.00 83.56 232 LYS A O 1
ATOM 1871 N N . GLY A 1 233 ? 10.333 -11.190 -10.138 1.00 84.44 233 GLY A N 1
ATOM 1872 C CA . GLY A 1 233 ? 10.243 -12.648 -10.246 1.00 84.44 233 GLY A CA 1
ATOM 1873 C C . GLY A 1 233 ? 9.088 -13.245 -9.444 1.00 84.44 233 GLY A C 1
ATOM 1874 O O . GLY A 1 233 ? 8.176 -12.535 -9.006 1.00 84.44 233 GLY A O 1
ATOM 1875 N N . ARG A 1 234 ? 9.115 -14.571 -9.277 1.00 85.50 234 ARG A N 1
ATOM 1876 C CA . ARG A 1 234 ? 8.162 -15.300 -8.428 1.00 85.50 234 ARG A CA 1
ATOM 1877 C C . ARG A 1 234 ? 8.619 -15.282 -6.976 1.00 85.50 234 ARG A C 1
ATOM 1879 O O . ARG A 1 234 ? 9.813 -15.313 -6.693 1.00 85.50 234 ARG A O 1
ATOM 1886 N N . ILE A 1 235 ? 7.664 -15.297 -6.054 1.00 88.38 235 ILE A N 1
ATOM 1887 C CA . ILE A 1 235 ? 7.946 -15.344 -4.618 1.00 88.38 235 ILE A CA 1
ATOM 1888 C C . ILE A 1 235 ? 8.704 -16.619 -4.218 1.00 88.38 235 ILE A C 1
ATOM 1890 O O . ILE A 1 235 ? 9.614 -16.571 -3.399 1.00 88.38 235 ILE A O 1
ATOM 1894 N N . SER A 1 236 ? 8.408 -17.747 -4.873 1.00 86.94 236 SER A N 1
ATOM 1895 C CA . SER A 1 236 ? 9.059 -19.043 -4.643 1.00 86.94 236 SER A CA 1
ATOM 1896 C C . SER A 1 236 ? 10.570 -19.019 -4.898 1.00 86.94 236 SER A C 1
ATOM 1898 O O . SER A 1 236 ? 11.320 -19.766 -4.267 1.00 86.94 236 SER A O 1
ATOM 1900 N N . GLU A 1 237 ? 11.016 -18.146 -5.804 1.00 87.50 237 GLU A N 1
ATOM 1901 C CA . GLU A 1 237 ? 12.412 -17.973 -6.218 1.00 87.50 237 GLU A CA 1
ATOM 1902 C C . GLU A 1 237 ? 13.178 -17.001 -5.313 1.00 87.50 237 GLU A C 1
ATOM 1904 O O . GLU A 1 237 ? 14.377 -16.803 -5.505 1.00 87.50 237 GLU A O 1
ATOM 1909 N N . MET A 1 238 ? 12.511 -16.382 -4.335 1.00 88.62 238 MET A N 1
ATOM 1910 C CA . MET A 1 238 ? 13.096 -15.354 -3.483 1.00 88.62 238 MET A CA 1
ATOM 1911 C C . MET A 1 238 ? 13.090 -15.748 -2.009 1.00 88.62 238 MET A C 1
ATOM 1913 O O . MET A 1 238 ? 12.205 -16.442 -1.515 1.00 88.62 238 MET A O 1
ATOM 1917 N N . GLU A 1 239 ? 14.106 -15.279 -1.299 1.00 90.69 239 GLU A N 1
ATOM 1918 C CA . GLU A 1 239 ? 14.141 -15.173 0.150 1.00 90.69 239 GLU A CA 1
ATOM 1919 C C . GLU A 1 239 ? 13.597 -13.804 0.557 1.00 90.69 239 GLU A C 1
ATOM 1921 O O . GLU A 1 239 ? 13.995 -12.769 0.008 1.00 90.69 239 GLU A O 1
ATOM 1926 N N . LEU A 1 240 ? 12.680 -13.817 1.521 1.00 92.19 240 LEU A N 1
ATOM 1927 C CA . LEU A 1 240 ? 11.946 -12.652 1.993 1.00 92.19 240 LEU A CA 1
ATOM 1928 C C . LEU A 1 240 ? 12.234 -12.435 3.467 1.00 92.19 240 LEU A C 1
ATOM 1930 O O . LEU A 1 240 ? 12.120 -13.371 4.258 1.00 92.19 240 LEU A O 1
ATOM 1934 N N . ARG A 1 241 ? 12.608 -11.209 3.828 1.00 92.81 241 ARG A N 1
ATOM 1935 C CA . ARG A 1 241 ? 12.878 -10.809 5.216 1.00 92.81 241 ARG A CA 1
ATOM 1936 C C . ARG A 1 241 ? 12.381 -9.390 5.464 1.00 92.81 241 ARG A C 1
ATOM 1938 O O . ARG A 1 241 ? 12.201 -8.625 4.518 1.00 92.81 241 ARG A O 1
ATOM 1945 N N . ILE A 1 242 ? 12.182 -9.019 6.722 1.00 91.44 242 ILE A N 1
ATOM 1946 C CA . ILE A 1 242 ? 11.879 -7.638 7.115 1.00 91.44 242 ILE A CA 1
ATOM 1947 C C . ILE A 1 242 ? 13.182 -6.929 7.488 1.00 91.44 242 ILE A C 1
ATOM 1949 O O . ILE A 1 242 ? 14.029 -7.487 8.186 1.00 91.44 242 ILE A O 1
ATOM 1953 N N . GLY A 1 243 ? 13.344 -5.694 7.018 1.00 90.00 243 GLY A N 1
ATOM 1954 C CA . GLY A 1 243 ? 14.524 -4.879 7.266 1.00 90.00 243 GLY A CA 1
ATOM 1955 C C . GLY A 1 243 ? 14.233 -3.408 7.532 1.00 90.00 243 GLY A C 1
ATOM 1956 O O . GLY A 1 243 ? 13.112 -2.913 7.375 1.00 90.00 243 GLY A O 1
ATOM 1957 N N . ASN A 1 244 ? 15.287 -2.697 7.921 1.00 89.19 244 ASN A N 1
ATOM 1958 C CA . ASN A 1 244 ? 15.287 -1.245 8.074 1.00 89.19 244 ASN A CA 1
ATOM 1959 C C . ASN A 1 244 ? 15.737 -0.531 6.785 1.00 89.19 244 ASN A C 1
ATOM 1961 O O . ASN A 1 244 ? 16.089 -1.163 5.795 1.00 89.19 244 ASN A O 1
ATOM 1965 N N . SER A 1 245 ? 15.777 0.806 6.797 1.00 84.25 245 SER A N 1
ATOM 1966 C CA . SER A 1 245 ? 16.193 1.602 5.629 1.00 84.25 245 SER A CA 1
ATOM 1967 C C . SER A 1 245 ? 17.629 1.352 5.168 1.00 84.25 24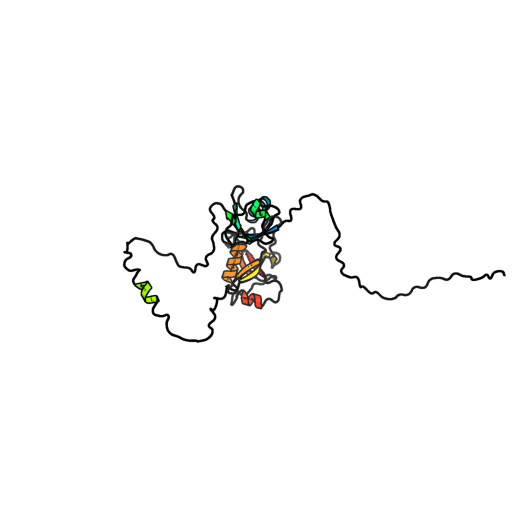5 SER A C 1
ATOM 1969 O O . SER A 1 245 ? 17.947 1.617 4.011 1.00 84.25 245 SER A O 1
ATOM 1971 N N . ALA A 1 246 ? 18.497 0.847 6.046 1.00 84.50 246 ALA A N 1
ATOM 1972 C CA . ALA A 1 246 ? 19.873 0.493 5.715 1.00 84.50 246 ALA A CA 1
ATOM 1973 C C . ALA A 1 246 ? 19.992 -0.908 5.085 1.00 84.50 246 ALA A C 1
ATOM 1975 O O . ALA A 1 246 ? 21.104 -1.352 4.813 1.00 84.50 246 ALA A O 1
ATOM 1976 N N . GLY A 1 247 ? 18.878 -1.623 4.874 1.00 82.75 247 GLY A N 1
ATOM 1977 C CA . GLY A 1 247 ? 18.893 -2.996 4.373 1.00 82.75 247 GLY A CA 1
ATOM 1978 C C . GLY A 1 247 ? 19.400 -4.013 5.396 1.00 82.75 247 GLY A C 1
ATOM 1979 O O . GLY A 1 247 ? 19.770 -5.122 5.016 1.00 82.75 247 GLY A O 1
ATOM 1980 N N . ARG A 1 248 ? 19.447 -3.646 6.685 1.00 86.56 248 ARG A N 1
ATOM 1981 C CA . ARG A 1 248 ? 19.751 -4.590 7.765 1.00 86.56 248 ARG A CA 1
ATOM 1982 C C . ARG A 1 248 ? 18.481 -5.330 8.144 1.00 86.56 248 ARG A C 1
ATOM 1984 O O . ARG A 1 248 ? 17.429 -4.709 8.298 1.00 86.56 248 ARG A O 1
ATOM 1991 N N . GLU A 1 249 ? 18.604 -6.640 8.286 1.00 89.75 249 GLU A N 1
ATOM 1992 C CA . GLU A 1 249 ? 17.521 -7.500 8.740 1.00 89.75 249 GLU A CA 1
ATOM 1993 C C . GLU A 1 249 ? 17.159 -7.202 10.195 1.00 89.75 249 GLU A C 1
ATOM 1995 O O . GLU A 1 249 ? 18.024 -6.922 11.026 1.00 89.75 249 GLU A O 1
ATOM 2000 N N . ILE A 1 250 ? 15.863 -7.255 10.477 1.00 87.88 250 ILE A N 1
ATOM 2001 C CA . ILE A 1 250 ? 15.323 -7.179 11.828 1.00 87.88 250 ILE A CA 1
ATOM 2002 C C . ILE A 1 250 ? 15.217 -8.606 12.370 1.00 87.88 250 ILE A C 1
ATOM 2004 O O . ILE A 1 250 ? 14.731 -9.492 11.665 1.00 87.88 250 ILE A O 1
ATOM 2008 N N . SER A 1 251 ? 15.661 -8.818 13.610 1.00 85.94 251 SER A N 1
ATOM 2009 C CA . SER A 1 251 ? 15.582 -10.116 14.286 1.00 85.94 251 SER A CA 1
ATOM 2010 C C . SER A 1 251 ? 14.147 -10.637 14.340 1.00 85.94 251 SER A C 1
ATOM 2012 O O . SER A 1 251 ? 13.226 -9.864 14.597 1.00 85.94 251 SER A O 1
ATOM 2014 N N . ARG A 1 252 ? 13.963 -11.944 14.122 1.00 84.88 252 ARG A N 1
ATOM 2015 C CA . ARG A 1 252 ? 12.652 -12.606 14.240 1.00 84.88 252 ARG A CA 1
ATOM 2016 C C . ARG A 1 252 ? 12.227 -12.774 15.696 1.00 84.88 252 ARG A C 1
ATOM 2018 O O . ARG A 1 252 ? 11.058 -12.589 16.025 1.00 84.88 252 ARG A O 1
ATOM 2025 N N . ASP A 1 253 ? 13.189 -13.091 16.555 1.00 80.31 253 ASP A N 1
ATOM 2026 C CA . ASP A 1 253 ? 12.934 -13.408 17.956 1.00 80.31 253 ASP A CA 1
ATOM 2027 C C . ASP A 1 253 ? 12.466 -12.175 18.727 1.00 80.31 253 ASP A C 1
ATOM 2029 O O . ASP A 1 253 ? 13.138 -11.142 18.762 1.00 80.31 253 ASP A O 1
ATOM 2033 N N . GLY A 1 254 ? 11.285 -12.285 19.336 1.00 70.75 254 GLY A N 1
ATOM 2034 C CA . GLY A 1 254 ? 10.676 -11.212 20.119 1.00 70.75 254 GLY A CA 1
ATOM 2035 C C . GLY A 1 254 ? 10.174 -10.029 19.290 1.00 70.75 254 GLY A C 1
ATOM 2036 O O . GLY A 1 254 ? 9.716 -9.049 19.869 1.00 70.75 254 GLY A O 1
ATOM 2037 N N . PHE A 1 255 ? 10.211 -10.087 17.954 1.00 80.94 255 PHE A N 1
ATOM 2038 C CA . PHE A 1 255 ? 9.718 -8.979 17.147 1.00 80.94 255 PHE A CA 1
ATOM 2039 C C . PHE A 1 255 ? 8.218 -8.797 17.348 1.00 80.94 255 PHE A C 1
ATOM 2041 O O . PHE A 1 255 ? 7.399 -9.649 17.015 1.00 80.94 255 PHE A O 1
ATOM 2048 N N . THR A 1 256 ? 7.871 -7.615 17.836 1.00 80.69 256 THR A N 1
ATOM 2049 C CA . THR A 1 256 ? 6.527 -7.074 17.727 1.00 80.69 256 THR A CA 1
ATOM 2050 C C . THR A 1 256 ? 6.634 -5.729 17.036 1.00 80.69 256 THR A C 1
ATOM 2052 O O . THR A 1 256 ? 7.547 -4.951 17.340 1.00 80.69 256 THR A O 1
ATOM 2055 N N . ALA A 1 257 ? 5.671 -5.416 16.170 1.00 74.94 257 ALA A N 1
ATOM 2056 C CA . ALA A 1 257 ? 5.530 -4.093 15.571 1.00 74.94 257 ALA A CA 1
ATOM 2057 C C . ALA A 1 257 ? 5.754 -2.978 16.618 1.00 74.94 257 ALA A C 1
ATOM 2059 O O . ALA A 1 257 ? 6.621 -2.125 16.437 1.00 74.94 257 ALA A O 1
ATOM 2060 N N . LYS A 1 258 ? 5.084 -3.050 17.777 1.00 75.25 258 LYS A N 1
ATOM 2061 C CA . LYS A 1 258 ? 5.260 -2.112 18.900 1.00 75.25 258 LYS A CA 1
ATOM 2062 C C . LYS A 1 258 ? 6.718 -1.920 19.340 1.00 75.25 258 LYS A C 1
ATOM 2064 O O . LYS A 1 258 ? 7.201 -0.790 19.327 1.00 75.25 258 LYS A O 1
ATOM 2069 N N . GLN A 1 259 ? 7.406 -3.003 19.704 1.00 76.94 259 GLN A N 1
ATOM 2070 C CA . GLN A 1 259 ? 8.766 -2.951 20.255 1.00 76.94 259 GLN A CA 1
ATOM 2071 C C . GLN A 1 259 ? 9.764 -2.382 19.245 1.00 76.94 259 GLN A C 1
ATOM 2073 O O . GLN A 1 259 ? 10.584 -1.523 19.573 1.00 76.94 259 GLN A O 1
ATOM 2078 N N . TYR A 1 260 ? 9.646 -2.800 17.982 1.00 77.06 260 TYR A N 1
ATOM 2079 C CA . TYR A 1 260 ? 10.486 -2.272 16.918 1.00 77.06 260 TYR A CA 1
ATOM 2080 C C . TYR A 1 260 ? 10.296 -0.755 16.756 1.00 77.06 260 TYR A C 1
ATOM 2082 O O . TYR A 1 260 ? 11.274 -0.022 16.605 1.00 77.06 260 TYR A O 1
ATOM 2090 N N . PHE A 1 261 ? 9.066 -0.245 16.872 1.00 71.31 261 PHE A N 1
ATOM 2091 C CA . PHE A 1 261 ? 8.796 1.192 16.746 1.00 71.31 261 PHE A CA 1
ATOM 2092 C C . PHE A 1 261 ? 9.175 2.021 17.968 1.00 71.31 261 PHE A C 1
ATOM 2094 O O . PHE A 1 261 ? 9.562 3.171 17.786 1.00 71.31 261 PHE A O 1
ATOM 2101 N N . GLU A 1 262 ? 9.084 1.470 19.177 1.00 73.50 262 GLU A N 1
ATOM 2102 C CA . GLU A 1 262 ? 9.586 2.128 20.392 1.00 73.50 262 GLU A CA 1
ATOM 2103 C C . GLU A 1 262 ? 11.115 2.272 20.353 1.00 73.50 262 GLU A C 1
ATOM 2105 O O . GLU A 1 262 ? 11.651 3.281 20.803 1.00 73.50 262 GLU A O 1
ATOM 2110 N N . SER A 1 263 ? 11.816 1.319 19.727 1.00 67.25 263 SER A N 1
ATOM 2111 C CA . SER A 1 263 ? 13.273 1.385 19.542 1.00 67.25 263 SER A CA 1
ATOM 2112 C C . SER A 1 263 ? 13.729 2.320 18.406 1.00 67.25 263 SER A C 1
ATOM 2114 O O . SER A 1 263 ? 14.874 2.777 18.388 1.00 67.25 263 SER A O 1
ATOM 2116 N N . CYS A 1 264 ? 12.849 2.642 17.450 1.00 65.12 264 CYS A N 1
ATOM 2117 C CA . CYS A 1 264 ? 13.180 3.488 16.302 1.00 65.12 264 CYS A CA 1
ATOM 2118 C C . CYS A 1 264 ? 13.033 4.983 16.641 1.00 65.12 264 CYS A C 1
ATOM 2120 O O . CYS A 1 264 ? 11.945 5.544 16.544 1.00 65.12 264 CYS A O 1
ATOM 2122 N N . GLN A 1 265 ? 14.143 5.674 16.923 1.00 57.91 265 GLN A N 1
ATOM 2123 C CA . GLN A 1 265 ? 14.185 7.132 17.173 1.00 57.91 265 GLN A CA 1
ATOM 2124 C C . GLN A 1 265 ? 13.867 8.015 15.941 1.00 57.91 265 GLN A C 1
ATOM 2126 O O . GLN A 1 265 ? 13.875 9.243 16.020 1.00 57.91 265 GLN A O 1
ATOM 2131 N N . THR A 1 266 ? 13.608 7.429 14.770 1.00 55.62 266 THR A N 1
ATOM 2132 C CA . THR A 1 266 ? 13.375 8.177 13.526 1.00 55.62 266 THR A CA 1
ATOM 2133 C C . THR A 1 266 ? 11.941 8.700 13.404 1.00 55.62 266 THR A C 1
ATOM 2135 O O . THR A 1 266 ? 10.984 7.958 13.603 1.00 55.62 266 THR A O 1
ATOM 2138 N N . GLN A 1 267 ? 11.788 9.93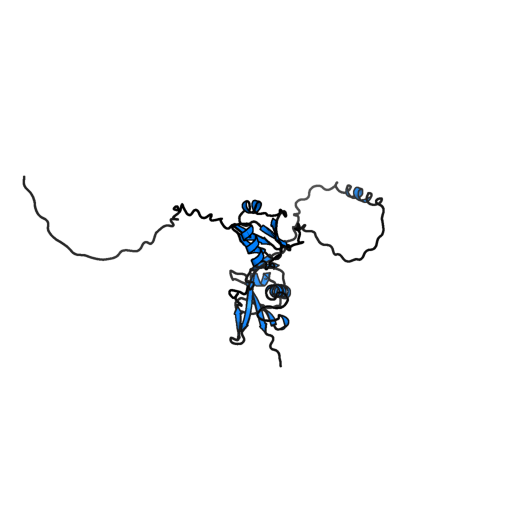4 12.912 1.00 52.56 267 GLN A N 1
ATOM 2139 C CA . GLN A 1 267 ? 10.503 10.615 12.654 1.00 52.56 267 GLN A CA 1
ATOM 2140 C C . GLN A 1 267 ? 9.552 9.875 11.680 1.00 52.56 267 GLN A C 1
ATOM 2142 O O . GLN A 1 267 ? 8.358 10.163 11.644 1.00 52.56 267 GLN A O 1
ATOM 2147 N N . LYS A 1 268 ? 10.042 8.916 10.877 1.00 62.47 268 LYS A N 1
ATOM 2148 C CA . LYS A 1 268 ? 9.219 8.117 9.950 1.00 62.47 268 LYS A CA 1
ATOM 2149 C C . LYS A 1 268 ? 9.303 6.636 10.301 1.00 62.47 268 LYS A C 1
ATOM 2151 O O . LYS A 1 268 ? 10.231 5.953 9.878 1.00 62.47 268 LYS A O 1
ATOM 2156 N N . LYS A 1 269 ? 8.298 6.141 11.026 1.00 76.12 269 LYS A N 1
ATOM 2157 C CA . LYS A 1 269 ? 8.084 4.710 11.291 1.00 76.12 269 LYS A CA 1
ATOM 2158 C C . LYS A 1 269 ? 7.925 3.995 9.947 1.00 76.12 269 LYS A C 1
ATOM 2160 O O . LYS A 1 269 ? 6.893 4.152 9.292 1.00 76.12 269 LYS A O 1
ATOM 2165 N N . ARG A 1 270 ? 8.973 3.301 9.487 1.00 84.62 270 ARG A N 1
ATOM 2166 C CA . ARG A 1 270 ? 8.991 2.600 8.197 1.00 84.62 270 ARG A CA 1
ATOM 2167 C C . ARG A 1 270 ? 9.758 1.285 8.278 1.00 84.62 270 ARG A C 1
ATOM 2169 O O . ARG A 1 270 ? 10.871 1.253 8.796 1.00 84.62 270 ARG A O 1
ATOM 2176 N N . ILE A 1 271 ? 9.177 0.234 7.708 1.00 88.44 271 ILE A N 1
ATOM 2177 C CA . ILE A 1 271 ? 9.835 -1.063 7.493 1.00 88.44 271 ILE A CA 1
ATOM 2178 C C . ILE A 1 271 ? 9.994 -1.337 6.001 1.00 88.44 271 ILE A C 1
ATOM 2180 O O . ILE A 1 271 ? 9.285 -0.764 5.169 1.00 88.44 271 ILE A O 1
ATOM 2184 N N . TYR A 1 272 ? 10.931 -2.210 5.659 1.00 90.56 272 TYR A N 1
ATOM 2185 C CA . TYR A 1 272 ? 11.214 -2.587 4.283 1.00 90.56 272 TYR A CA 1
ATOM 2186 C C . TYR A 1 272 ? 11.091 -4.095 4.116 1.00 90.56 272 TYR A C 1
ATOM 2188 O O . TYR A 1 272 ? 11.637 -4.859 4.908 1.00 90.56 272 TYR A O 1
ATOM 2196 N N . LEU A 1 273 ? 10.406 -4.525 3.058 1.00 92.69 273 LEU A N 1
ATOM 2197 C CA . LEU A 1 273 ? 10.520 -5.893 2.576 1.00 92.69 273 LEU A CA 1
ATOM 2198 C C . LEU A 1 273 ? 11.881 -6.038 1.895 1.00 92.69 273 LEU A C 1
ATOM 2200 O O . LEU A 1 273 ? 12.159 -5.346 0.916 1.00 92.69 273 LEU A O 1
ATOM 2204 N N . LEU A 1 274 ? 12.724 -6.924 2.403 1.00 93.31 274 LEU A N 1
ATOM 2205 C CA . LEU A 1 274 ? 13.985 -7.308 1.790 1.00 93.31 274 LEU A CA 1
ATOM 2206 C C . LEU A 1 274 ? 13.748 -8.540 0.922 1.00 93.31 274 LEU A C 1
ATOM 2208 O O . LEU A 1 274 ? 13.207 -9.543 1.381 1.00 93.31 274 LEU A O 1
ATOM 2212 N N . THR A 1 275 ? 14.164 -8.456 -0.337 1.00 93.06 275 THR A N 1
ATOM 2213 C CA . THR A 1 275 ? 14.083 -9.563 -1.298 1.00 93.06 275 THR A CA 1
ATOM 2214 C C . THR A 1 275 ? 15.476 -9.927 -1.784 1.00 93.06 275 THR A C 1
ATOM 2216 O O . THR A 1 275 ? 16.243 -9.048 -2.184 1.00 93.06 275 THR A O 1
ATOM 2219 N N . LYS A 1 276 ? 15.791 -11.217 -1.802 1.00 91.81 276 LYS A N 1
ATOM 2220 C CA . LYS A 1 276 ? 17.035 -11.762 -2.354 1.00 91.81 276 LYS A CA 1
ATOM 2221 C C . LYS A 1 276 ? 16.703 -12.998 -3.181 1.00 91.81 276 LYS A C 1
ATOM 2223 O O . LYS A 1 276 ? 15.847 -13.772 -2.783 1.00 91.81 276 LYS A O 1
ATOM 2228 N N . ILE A 1 277 ? 17.317 -13.177 -4.346 1.00 89.94 277 ILE A N 1
ATOM 2229 C CA . ILE A 1 277 ? 17.058 -14.365 -5.177 1.00 89.94 277 ILE A CA 1
ATOM 2230 C C . ILE A 1 277 ? 17.703 -15.583 -4.501 1.00 89.94 277 ILE A C 1
ATOM 2232 O O . ILE A 1 277 ? 18.834 -15.503 -4.027 1.00 89.94 277 ILE A O 1
ATOM 2236 N N . LYS A 1 278 ? 17.001 -16.716 -4.433 1.00 87.88 278 LYS A N 1
ATOM 2237 C CA . LYS A 1 278 ? 17.593 -17.970 -3.950 1.00 87.88 278 LYS A CA 1
ATOM 2238 C C . LYS A 1 278 ? 18.676 -18.394 -4.933 1.00 87.88 278 LYS A C 1
ATOM 2240 O O . LYS A 1 278 ? 18.400 -18.573 -6.120 1.00 87.88 278 LYS A O 1
ATOM 2245 N N . VAL A 1 279 ? 19.906 -18.548 -4.454 1.00 80.88 279 VAL A N 1
ATOM 2246 C CA . VAL A 1 279 ? 20.972 -19.129 -5.273 1.00 80.88 279 VAL A CA 1
ATOM 2247 C C . VAL A 1 279 ? 20.605 -20.595 -5.473 1.00 80.88 279 VAL A C 1
ATOM 2249 O O . VAL A 1 279 ? 20.509 -21.347 -4.505 1.00 80.88 279 VAL A O 1
ATOM 2252 N N . LYS A 1 280 ? 20.319 -20.994 -6.716 1.00 73.50 280 LYS A N 1
ATOM 2253 C CA . LYS A 1 280 ? 20.165 -22.412 -7.038 1.00 73.50 280 LYS A CA 1
ATOM 2254 C C . LYS A 1 280 ? 21.549 -23.036 -6.899 1.00 73.50 280 LYS A C 1
ATOM 2256 O O . LYS A 1 280 ? 22.433 -22.697 -7.680 1.00 73.50 280 LYS A O 1
ATOM 2261 N N . ASN A 1 281 ? 21.731 -23.898 -5.904 1.00 54.88 281 ASN A N 1
ATOM 2262 C CA . ASN A 1 281 ? 22.854 -24.825 -5.913 1.00 54.88 281 ASN A CA 1
ATOM 2263 C C . ASN A 1 281 ? 22.636 -25.731 -7.132 1.00 54.88 281 ASN A C 1
ATOM 2265 O O . ASN A 1 281 ? 21.634 -26.448 -7.180 1.00 54.88 281 ASN A O 1
ATOM 2269 N N . ILE A 1 282 ? 23.484 -25.567 -8.147 1.00 47.41 282 ILE A N 1
ATOM 2270 C CA . ILE A 1 282 ? 23.596 -26.483 -9.287 1.00 47.41 282 ILE A CA 1
ATOM 2271 C C . ILE A 1 282 ? 24.473 -27.645 -8.839 1.00 47.41 282 ILE A C 1
ATOM 2273 O O . ILE A 1 282 ? 25.501 -27.354 -8.183 1.00 47.41 282 ILE A O 1
#

Organism: Mytilus edulis (NCBI:txid6550)

pLDDT: mean 70.16, std 21.24, range [29.17, 95.06]

Foldseek 3Di:
DDDDDDDDDDDDDDDDDDDDDDDDDDDDDDDDDDDDPDPPLQFAWEWEAELVRQDIDIDGHSFVVRVVVVCCVVVVPDPPWDKWKAQLAPRHTDDRVNVVVDHHHGYIYIDTVPRGHDDPPVDDDDDDDDDDDDDDDDPVPPVPPVVVVPPPPDDDDDDDDDDPPDDPDQAKDFAFEFAWEQDPVVRATDTDDADPPRDQPRGTHTDGQFDAFVSVQVVVCCRRQVVQADPVGGVVQKDKFKADPRRDGDDRPPDTSNVVVVPDPDPHRYIYIYIYGDDPPD

InterPro domains:
  IPR003508 CIDE-N domain [PF02017] (45-118)
  IPR003508 CIDE-N domain [PS51135] (42-119)
  IPR003508 CIDE-N domain [SM00266] (45-117)

Secondary structure (DSSP, 8-state):
-------------------------------------S-----EEEEEE-TTS--EEEEEESSHHHHHHHHHHHHTPPTT--EEEEETTT--B--HHHHTTPPTT-EEEEEETT------------------------GGGGGGSSSGGGSS-S-----------PPPPPPEEEEEEEEEEEETTTTEEEE-PPPTT------EEEEETT--HHHHHHHHHHHHSGGGEETTEEGGGEEEEEE-TTSPBPPSTT--HHHHHHH--SSS-EEEEEEEE-----

=== Feature glossary ===
Legend for the data blocks above and below:

— What the protein is —

The amino-acid sequence is the protein's primary structure: the linear order of residues from the N-terminus to the C-terminus, written in one-letter code. Everything else here — the 3D coordinates, the secondary structure, the domain annotations — is ultimately a consequence of this string.

Database cross-references. InterPro integrates a dozen domain/family signature databases into unified entries with residue-range hits. GO terms attach function/process/location labels with evidence codes. CATH codes position the fold in a four-level structural taxonomy. Organism is the NCBI-taxonomy species name.

— Where its atoms are —

The mmCIF block holds the 3D Cartesian coordinates of each backbone atom (N, Cα, C, O) in ångströms. mmCIF is the PDB's canonical archive format — a tagged-loop text representation of the atomic model.

The six renders are orthographic views along the three Cartesian axes in both directions. Representation (cartoon, sticks, or surface) and color scheme (sequence-rainbow or by-chain) vary across proteins so the training set covers all the common visualization conventions.

— Local backbone conformation —

Secondary structure is the local, repeating backbone conformation. DSSP classifies it into eight states by reading the hydrogen-bond network: three helix types (H, G, I), two β types (E, B), two non-regular types (T, S), and unstructured coil (-).

SS3 is a coarse helix/strand/coil call (letters a/b/c) made by the P-SEA algorithm from inter-Cα distances and dihedrals. It is less detailed than DSSP but needs only Cα positions.

Backbone dihedral angles. Every residue except chain termini has a φ (preceding-C → N → Cα → C) and a ψ (N → Cα → C → next-N). They are reported in degrees following the IUPAC sign convention. Secondary structure is essentially a statement about which (φ, ψ) basin each residue occupies.

— Global shape and packing —

The geometric summary reports three shape descriptors. Rg (radius of gyration) measures how spread out the Cα atoms are about their centre of mass; compact globular proteins have small Rg, elongated or unfolded ones large. Cα contacts (<8 Å, |i−j|>4) count long-range residue pairs in spatial proximity — high for tightly packed folds, near zero for rods or random coil. The bounding-box extents give the protein's footprint along x, y, z in Å.

Solvent accessibility: the surface area of each residue that a 1.4 Å water probe can touch, in Å². When only backbone atoms are present the absolute values are lower than full-atom SASA (side chains contribute most of the area) and are flagged as backbone-only.

Plot images: a contact map (which residues are close in 3D, as an N×N binary image), a Ramachandran scatter (backbone torsion angles, revealing secondary-structure composition at a glance), and — for AlphaFold structures — a PAE heatmap (pairwise prediction confidence).

— Structural neighborhood —

Foldseek's 3Di representation compresses backbone geometry into a per-residue letter drawn from a learned twenty-state alphabet. It captures the tertiary interaction pattern around each residue — which residues are packed against it in space, regardless of where they are in sequence.

Structural nearest neighbors (via Foldseek easy-search vs the PDB). Reported per hit: target PDB id, E-value, and alignment TM-score. A TM-score above ~0.5 is the conventional threshold for 'same fold'.

— Confidence and disorder —

pLDDT (predicted Local Distance Difference Test) is AlphaFold's per-residue confidence score, ranging from 0 to 100. Values above 90 indicate high confidence (typically well-packed cores); 70–90 is confident; 50–70 low confidence; below 50 usually means the region is disordered or the prediction is unreliable there. AlphaFold stores pLDDT in the mmCIF B-factor column.

For experimental (PDB) structures, the B-factor (temperature factor) quantifies the positional spread of each atom in the crystal — a combination of thermal vibration and static disorder — in units of Å². High B-factors mark flexible loops or poorly resolved regions; low B-factors mark the rigid, well-ordered core.

Predicted Aligned Error (PAE) is an AlphaFold confidence matrix: entry (i, j) is the expected error in the position of residue j, in ångströms, when the prediction is superimposed on the true structure at residue i. Low PAE within a block of residues means that block is internally rigid and well-predicted; high PAE between two blocks means their relative placement is uncertain even if each block individually is confident.